Protein AF-A0A925VE27-F1 (afdb_monomer_lite)

Secondary structure (DSSP, 8-state):
--EEPPPHHHHHHHHHHHHTS--TT----SEEEEE---SS-EEEETTEEEEEHHHHTSTTHHHHHHHHHHHHHTTHHHHHHHHHHTSPTTHHHHHHHHHHHHHHHHHHHHHHHHHHHHHTT-TTHHHHHHHHHIIIIIIHHHHHHHHHTT-HHHHHTHHHHHHHHHHHHHHHHHHHHHTT-HHHHHHHHHH-SS-------TT--S--SPPHHHHHHHHHS-HHHHHHHHHHHHHTTGGG--GGGS-TTTS-------------THHHHHHHHHHHHHHHHHHHHHHH-----PPPPP------PPP-------

Foldseek 3Di:
DPKDADDPVLVVLLVVLVVLFDCVPVQAQPEEIEDADLDLAWAAAQSYIYGYPNVSPDPLVSLRVLLRSLCSVVRVNVVLVVLVVLADPCLVVVLVVVLVVLVVVLVVVLVVVCVVCVVVVNNVCSVVVNVVSCVPSHVVVSVVSCVVRSNVVCVVCLVVQLVVLQVSSLSSQVSSLVRVSLVSNLLVLLPDPDPRDYPDSVNHPDDSHDRSLVSSCSSVVDPVVSVVSNVVSQVVCPPPRPLVSDDPVPNDPDPDPDDPPPPPCVVVVVVVVVVVVVVVVVVVCVVPPPPPPDPPDPDDDDDPDDDDDDDDDD

Sequence (314 aa):
LAARPPDANEERRIRASLDVLPDDDGTRPRHIFVVDERDLNACVSGTALYVNTGLLRSKYLSAVLAHELGHLRGGDGQLGLALRALVVPGAFWLSGALHGLVVLVRNALVWLIARLVRLLGLYGLVGMIRLLISVFLVYLPHYGIIFAMGGVGPRLLDFAWERYFIGREFQADAYAAQRGQRLELAELFGKIQVALVDITIPWSSRRTHPPLRQRIERLLGDVRQSERYIDNWLSGFGEDTPARFRRPEERAPAAAPRSPAQRPHWALALGACVLLALLAYGAFVAFNARPRLLPRPPIATPTVGPTPTLGFEA

pLDDT: mean 77.44, std 16.77, range [26.09, 98.31]

Radius of gyration: 26.93 Å; chains: 1; bounding box: 62×67×67 Å

Structure (mmCIF, N/CA/C/O backbone):
data_AF-A0A925VE27-F1
#
_entry.id   AF-A0A925VE27-F1
#
loop_
_atom_site.group_PDB
_atom_site.id
_atom_site.type_symbol
_atom_site.label_atom_id
_atom_site.label_alt_id
_atom_site.label_comp_id
_atom_site.label_asym_id
_atom_site.label_entity_id
_atom_site.label_seq_id
_atom_site.pdbx_PDB_ins_code
_atom_site.Cartn_x
_atom_site.Cartn_y
_atom_site.Cartn_z
_atom_site.occupancy
_atom_site.B_iso_or_equiv
_atom_site.auth_seq_id
_atom_site.auth_comp_id
_atom_site.auth_asym_id
_atom_site.auth_atom_id
_atom_site.pdbx_PDB_model_num
ATOM 1 N N . LEU A 1 1 ? 8.760 -12.430 5.264 1.00 60.56 1 LEU A N 1
ATOM 2 C CA . LEU A 1 1 ? 8.384 -11.956 6.612 1.00 60.56 1 LEU A CA 1
ATOM 3 C C . LEU A 1 1 ? 8.375 -13.165 7.527 1.00 60.56 1 LEU A C 1
ATOM 5 O O . LEU A 1 1 ? 7.777 -14.166 7.148 1.00 60.56 1 LEU A O 1
ATOM 9 N N . ALA A 1 2 ? 9.075 -13.108 8.659 1.00 84.19 2 ALA A N 1
ATOM 10 C CA . ALA A 1 2 ? 9.020 -14.157 9.677 1.00 84.19 2 ALA A CA 1
ATOM 11 C C . ALA A 1 2 ? 7.711 -14.009 10.473 1.00 84.19 2 ALA A C 1
ATOM 13 O O . ALA A 1 2 ? 7.703 -13.505 11.589 1.00 84.19 2 ALA A O 1
ATOM 14 N N . ALA A 1 3 ? 6.589 -14.338 9.832 1.00 94.19 3 ALA A N 1
ATOM 15 C CA . ALA A 1 3 ? 5.266 -14.267 10.438 1.00 94.19 3 ALA A CA 1
ATOM 16 C C . ALA A 1 3 ? 4.956 -15.573 11.181 1.00 94.19 3 ALA A C 1
ATOM 18 O O . ALA A 1 3 ? 5.274 -16.656 10.687 1.00 94.19 3 ALA A O 1
ATOM 19 N N . ARG A 1 4 ? 4.309 -15.473 12.342 1.00 97.00 4 ARG A N 1
ATOM 20 C CA . ARG A 1 4 ? 3.900 -16.611 13.180 1.00 97.00 4 ARG A CA 1
ATOM 21 C C . ARG A 1 4 ? 2.444 -16.462 13.629 1.00 97.00 4 ARG A C 1
ATOM 23 O O . ARG A 1 4 ? 1.918 -15.350 13.583 1.00 97.00 4 ARG A O 1
ATOM 30 N N . PRO A 1 5 ? 1.768 -17.535 14.065 1.00 98.12 5 PRO A N 1
ATOM 31 C CA . PRO A 1 5 ? 0.496 -17.395 14.766 1.00 98.12 5 PRO A CA 1
ATOM 32 C C . PRO A 1 5 ? 0.649 -16.505 16.019 1.00 98.12 5 PRO A C 1
ATOM 34 O O . PRO A 1 5 ? 1.725 -16.511 16.635 1.00 98.12 5 PRO A O 1
ATOM 37 N N . PRO A 1 6 ? -0.387 -15.735 16.399 1.00 98.06 6 PRO A N 1
ATOM 38 C CA . PRO A 1 6 ? -0.392 -15.014 17.667 1.00 98.06 6 PRO A CA 1
ATOM 39 C C . PRO A 1 6 ? -0.331 -15.993 18.844 1.00 98.06 6 PRO A C 1
ATOM 41 O O . PRO A 1 6 ? -0.910 -17.078 18.786 1.00 98.06 6 PRO A O 1
ATOM 44 N N . ASP A 1 7 ? 0.329 -15.600 19.932 1.00 98.19 7 ASP A N 1
ATOM 45 C CA . ASP A 1 7 ? 0.161 -16.294 21.208 1.00 98.19 7 ASP A CA 1
ATOM 46 C C . ASP A 1 7 ? -1.219 -15.997 21.832 1.00 98.19 7 ASP A C 1
ATOM 48 O O . ASP A 1 7 ? -1.964 -15.123 21.380 1.00 98.19 7 ASP A O 1
ATOM 52 N N . ALA A 1 8 ? -1.576 -16.706 22.907 1.00 98.12 8 ALA A N 1
ATOM 53 C CA . ALA A 1 8 ? -2.885 -16.555 23.546 1.00 98.12 8 ALA A CA 1
ATOM 54 C C . ALA A 1 8 ? -3.162 -15.130 24.067 1.00 98.12 8 ALA A C 1
ATOM 56 O O . ALA A 1 8 ? -4.317 -14.719 24.175 1.00 98.12 8 ALA A O 1
ATOM 57 N N . ASN A 1 9 ? -2.133 -14.368 24.438 1.00 98.00 9 ASN A N 1
ATOM 58 C CA . ASN A 1 9 ? -2.292 -12.993 24.897 1.00 98.00 9 ASN A CA 1
ATOM 59 C C . ASN A 1 9 ? -2.443 -12.021 23.725 1.00 98.00 9 ASN A C 1
ATOM 61 O O . ASN A 1 9 ? -3.315 -11.153 23.755 1.00 98.00 9 ASN A O 1
ATOM 65 N N . GLU A 1 10 ? -1.623 -12.174 22.691 1.00 98.31 10 GLU A N 1
ATOM 66 C CA . GLU A 1 10 ? -1.715 -11.415 21.446 1.00 98.31 10 GLU A CA 1
ATOM 67 C C . GLU A 1 10 ? -3.086 -11.619 20.795 1.00 98.31 10 GLU A C 1
ATOM 69 O O . GLU A 1 10 ? -3.762 -10.642 20.476 1.00 98.31 10 GLU A O 1
ATOM 74 N N . GLU A 1 11 ? -3.552 -12.866 20.701 1.00 98.06 11 GLU A N 1
ATOM 75 C CA . GLU A 1 11 ? -4.861 -13.201 20.148 1.00 98.06 11 GLU A CA 1
ATOM 76 C C . GLU A 1 11 ? -5.997 -12.548 20.938 1.00 98.06 11 GLU A C 1
ATOM 78 O O . GLU A 1 11 ? -6.864 -11.909 20.339 1.00 98.06 11 GLU A O 1
ATOM 83 N N . ARG A 1 12 ? -5.982 -12.630 22.277 1.00 97.94 12 ARG A N 1
ATOM 84 C CA . ARG A 1 12 ? -6.985 -11.950 23.115 1.00 97.94 12 ARG A CA 1
ATOM 85 C C . ARG A 1 12 ? -7.020 -10.448 22.864 1.00 97.94 12 ARG A C 1
ATOM 87 O O . ARG A 1 12 ? -8.102 -9.875 22.815 1.00 97.94 12 ARG A O 1
ATOM 94 N N . ARG A 1 13 ? -5.861 -9.800 22.713 1.00 97.88 13 ARG A N 1
ATOM 95 C CA . ARG A 1 13 ? -5.783 -8.348 22.486 1.00 97.88 13 ARG A CA 1
ATOM 96 C C . ARG A 1 13 ? -6.293 -7.971 21.101 1.00 97.88 13 ARG A C 1
ATOM 98 O O . ARG A 1 13 ? -7.043 -7.008 20.988 1.00 97.88 13 ARG A O 1
ATOM 105 N N . ILE A 1 14 ? -5.946 -8.750 20.076 1.00 97.62 14 ILE A N 1
ATOM 106 C CA . ILE A 1 14 ? -6.464 -8.551 18.718 1.00 97.62 14 ILE A CA 1
ATOM 107 C C . ILE A 1 14 ? -7.982 -8.731 18.707 1.00 97.62 14 ILE A C 1
ATOM 109 O O . ILE A 1 14 ? -8.680 -7.849 18.219 1.00 97.62 14 ILE A O 1
ATOM 113 N N . ARG A 1 15 ? -8.502 -9.820 19.291 1.00 96.38 15 ARG A N 1
ATOM 114 C CA . ARG A 1 15 ? -9.947 -10.076 19.380 1.00 96.38 15 ARG A CA 1
ATOM 115 C C . ARG A 1 15 ? -10.671 -8.973 20.147 1.00 96.38 15 ARG A C 1
ATOM 117 O O . ARG A 1 15 ? -11.596 -8.398 19.603 1.00 96.38 15 ARG A O 1
ATOM 124 N N . ALA A 1 16 ? -10.181 -8.573 21.320 1.00 96.69 16 ALA A N 1
ATOM 125 C CA . ALA A 1 16 ? -10.778 -7.474 22.081 1.00 96.69 16 ALA A CA 1
ATOM 126 C C . ALA A 1 16 ? -10.816 -6.156 21.284 1.00 96.69 16 ALA A C 1
ATOM 128 O O . ALA A 1 16 ? -11.821 -5.450 21.306 1.00 96.69 16 ALA A O 1
ATOM 129 N N . SER A 1 17 ? -9.752 -5.829 20.540 1.00 96.56 17 SER A N 1
ATOM 130 C CA . SER A 1 17 ? -9.736 -4.662 19.647 1.00 96.56 17 SER A CA 1
ATOM 131 C C . SER A 1 17 ? -10.656 -4.809 18.434 1.00 96.56 17 SER A C 1
ATOM 133 O O . SER A 1 17 ? -11.157 -3.809 17.934 1.00 96.56 17 SER A O 1
ATOM 135 N N . LEU A 1 18 ? -10.876 -6.027 17.949 1.00 95.50 18 LEU A N 1
ATOM 136 C CA . LEU A 1 18 ? -11.802 -6.330 16.863 1.00 95.50 18 LEU A CA 1
ATOM 137 C C . LEU A 1 18 ? -13.266 -6.308 17.335 1.00 95.50 18 LEU A C 1
ATOM 139 O O . LEU A 1 18 ? -14.131 -5.886 16.570 1.00 95.50 18 LEU A O 1
ATOM 143 N N . ASP A 1 19 ? -13.547 -6.717 18.567 1.00 94.00 19 ASP A N 1
ATOM 144 C CA . ASP A 1 19 ? -14.897 -6.802 19.138 1.00 94.00 19 ASP A CA 1
ATOM 145 C C . ASP A 1 19 ? -15.489 -5.420 19.447 1.00 94.00 19 ASP A C 1
ATOM 147 O O . ASP A 1 19 ? -16.703 -5.242 19.395 1.00 94.00 19 ASP A O 1
ATOM 151 N N . VAL A 1 20 ? -14.646 -4.414 19.716 1.00 93.31 20 VAL A N 1
ATOM 152 C CA . VAL A 1 20 ? -15.101 -3.020 19.891 1.00 93.31 20 VAL A CA 1
ATOM 153 C C . VAL A 1 20 ? -15.443 -2.324 18.572 1.00 93.31 20 VAL A C 1
ATOM 155 O O . VAL A 1 20 ? -16.020 -1.237 18.587 1.00 93.31 20 VAL A O 1
ATOM 158 N N . LEU A 1 21 ? -15.070 -2.910 17.431 1.00 92.50 21 LEU A N 1
ATOM 159 C CA . LEU A 1 21 ? -15.393 -2.369 16.116 1.00 92.50 21 LEU A CA 1
ATOM 160 C C . LEU A 1 21 ? -16.744 -2.939 15.655 1.00 92.50 21 LEU A C 1
ATOM 162 O O . LEU A 1 21 ? -16.881 -4.163 15.613 1.00 92.50 21 LEU A O 1
ATOM 166 N N . PRO A 1 22 ? -17.715 -2.091 15.261 1.00 86.06 22 PRO A N 1
ATOM 167 C CA . PRO A 1 22 ? -18.988 -2.549 14.712 1.00 86.06 22 PRO A CA 1
ATOM 168 C C . PRO A 1 22 ? -18.773 -3.507 13.533 1.00 86.06 22 PRO A C 1
ATOM 170 O O . PRO A 1 22 ? -18.089 -3.166 12.556 1.00 86.06 22 PRO A O 1
ATOM 173 N N . ASP A 1 23 ? -19.343 -4.707 13.639 1.00 79.56 23 ASP A N 1
ATOM 174 C CA . ASP A 1 23 ? -19.248 -5.783 12.644 1.00 79.56 23 ASP A CA 1
ATOM 175 C C . ASP A 1 23 ? -20.514 -5.847 11.782 1.00 79.56 23 ASP A C 1
ATOM 177 O O . ASP A 1 23 ? -21.155 -6.884 11.631 1.00 79.56 23 ASP A O 1
ATOM 181 N N . ASP A 1 24 ? -20.906 -4.696 11.241 1.00 76.44 24 ASP A N 1
ATOM 182 C CA . ASP A 1 24 ? -22.180 -4.542 10.530 1.00 76.44 24 ASP A CA 1
ATOM 183 C C . ASP A 1 24 ? -22.201 -5.262 9.167 1.00 76.44 24 ASP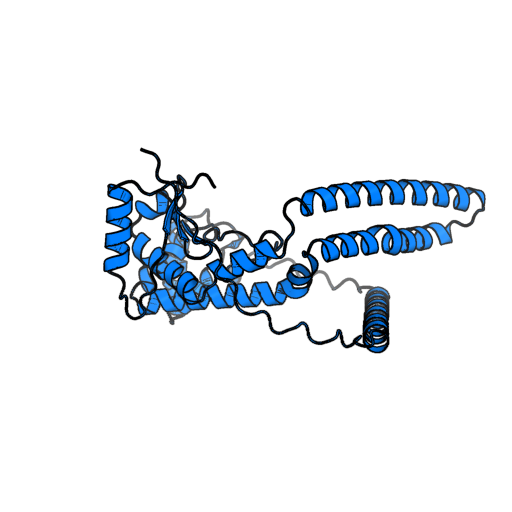 A C 1
ATOM 185 O O . ASP A 1 24 ? -23.242 -5.367 8.522 1.00 76.44 24 ASP A O 1
ATOM 189 N N . ASP A 1 25 ? -21.044 -5.733 8.696 1.00 83.94 25 ASP A N 1
ATOM 190 C CA . ASP A 1 25 ? -20.850 -6.307 7.363 1.00 83.94 25 ASP A CA 1
ATOM 191 C C . ASP A 1 25 ? -20.159 -7.683 7.362 1.00 83.94 25 ASP A C 1
ATOM 193 O O . ASP A 1 25 ? -19.925 -8.240 6.287 1.00 83.94 25 ASP A O 1
ATOM 197 N N . GLY A 1 26 ? -19.849 -8.248 8.536 1.00 85.19 26 GLY A N 1
ATOM 198 C CA . GLY A 1 26 ? -19.170 -9.540 8.667 1.00 85.19 26 GLY A CA 1
ATOM 199 C C . GLY A 1 26 ? -17.717 -9.532 8.181 1.00 85.19 26 GLY A C 1
ATOM 200 O O . GLY A 1 26 ? -17.142 -10.599 7.930 1.00 85.19 26 GLY A O 1
ATOM 201 N N . THR A 1 27 ? -17.109 -8.356 7.990 1.00 88.81 27 THR A N 1
ATOM 202 C CA . THR A 1 27 ? -15.730 -8.254 7.508 1.00 88.81 27 THR A CA 1
ATOM 203 C C . THR A 1 27 ? -14.765 -8.627 8.627 1.00 88.81 27 THR A C 1
ATOM 205 O O . THR A 1 27 ? -14.375 -7.798 9.449 1.00 88.81 27 THR A O 1
ATOM 208 N N . ARG A 1 28 ? -14.310 -9.883 8.623 1.00 93.56 28 ARG A N 1
ATOM 209 C CA . ARG A 1 28 ? -13.288 -10.392 9.545 1.00 93.56 28 ARG A CA 1
ATOM 210 C C . ARG A 1 28 ? -12.137 -11.066 8.794 1.00 93.56 28 ARG A C 1
ATOM 212 O O . ARG A 1 28 ? -12.369 -11.726 7.776 1.00 93.56 28 ARG A O 1
ATOM 219 N N . PRO A 1 29 ? -10.888 -10.939 9.279 1.00 95.00 29 PRO A N 1
ATOM 220 C CA . PRO A 1 29 ? -9.777 -11.705 8.730 1.00 95.00 29 PRO A CA 1
ATOM 221 C C . PRO A 1 29 ? -9.997 -13.200 8.981 1.00 95.00 29 PRO A C 1
ATOM 223 O O . PRO A 1 29 ? -10.392 -13.605 10.071 1.00 95.00 29 PRO A O 1
ATOM 226 N N . ARG A 1 30 ? -9.705 -14.036 7.979 1.00 95.44 30 ARG A N 1
ATOM 227 C CA . ARG A 1 30 ? -9.789 -15.504 8.120 1.00 95.44 30 ARG A CA 1
ATOM 228 C C . ARG A 1 30 ? -8.592 -16.084 8.860 1.00 95.44 30 ARG A C 1
ATOM 230 O O . ARG A 1 30 ? -8.703 -17.113 9.515 1.00 95.44 30 ARG A O 1
ATOM 237 N N . HIS A 1 31 ? -7.448 -15.425 8.719 1.00 96.38 31 HIS A N 1
ATOM 238 C CA . HIS A 1 31 ? -6.198 -15.805 9.358 1.00 96.38 31 HIS A CA 1
ATOM 239 C C . HIS A 1 31 ? -5.549 -14.558 9.943 1.00 96.38 31 HIS A C 1
ATOM 241 O O . HIS A 1 31 ? -5.614 -13.485 9.343 1.00 96.38 31 HIS A O 1
ATOM 247 N N . ILE A 1 32 ? -4.925 -14.704 11.104 1.00 97.69 32 ILE A N 1
ATOM 248 C CA . ILE A 1 32 ? -4.216 -13.626 11.785 1.00 97.69 32 ILE A CA 1
ATOM 249 C C . ILE A 1 32 ? -2.808 -14.128 12.072 1.00 97.69 32 ILE A C 1
ATOM 251 O O . ILE A 1 32 ? -2.631 -15.225 12.600 1.00 97.69 32 ILE A O 1
ATOM 255 N N . PHE A 1 33 ? -1.820 -13.317 11.723 1.00 97.69 33 PHE A N 1
ATOM 256 C CA . PHE A 1 33 ? -0.416 -13.576 11.984 1.00 97.69 33 PHE A CA 1
ATOM 257 C C . PHE A 1 33 ? 0.214 -12.378 12.682 1.00 97.69 33 PHE A C 1
ATOM 259 O O . PHE A 1 33 ? -0.174 -11.229 12.469 1.00 97.69 33 PHE A O 1
ATOM 266 N N . VAL A 1 34 ? 1.222 -12.659 13.493 1.00 97.56 34 VAL A N 1
ATOM 267 C CA . VAL A 1 34 ? 2.045 -11.663 14.164 1.00 97.56 34 VAL A CA 1
ATOM 268 C C . VAL A 1 34 ? 3.417 -11.639 13.513 1.00 97.56 34 VAL A C 1
ATOM 270 O O . VAL A 1 34 ? 3.985 -12.682 13.180 1.00 97.56 34 VAL A O 1
ATOM 273 N N . VAL A 1 35 ? 3.934 -10.432 13.313 1.00 95.31 35 VAL A N 1
ATOM 274 C CA . VAL A 1 35 ? 5.289 -10.184 12.827 1.00 95.31 35 VAL A CA 1
ATOM 275 C C . VAL A 1 35 ? 6.076 -9.530 13.960 1.00 95.31 35 VAL A C 1
ATOM 277 O O . VAL A 1 35 ? 5.646 -8.525 14.533 1.00 95.31 35 VAL A O 1
ATOM 280 N N . ASP A 1 36 ? 7.232 -10.100 14.300 1.00 95.19 36 ASP A N 1
ATOM 281 C CA . ASP A 1 36 ? 8.076 -9.660 15.421 1.00 95.19 36 ASP A CA 1
ATOM 282 C C . ASP A 1 36 ? 8.883 -8.387 15.090 1.00 95.19 36 ASP A C 1
ATOM 284 O O . ASP A 1 36 ? 10.106 -8.327 15.198 1.00 95.19 36 ASP A O 1
ATOM 288 N N . GLU A 1 37 ? 8.169 -7.338 14.687 1.00 90.25 37 GLU A N 1
ATOM 289 C CA . GLU A 1 37 ? 8.684 -6.007 14.375 1.00 90.25 37 GLU A CA 1
ATOM 290 C C . GLU A 1 37 ? 8.165 -4.973 15.383 1.00 90.25 37 GLU A C 1
ATOM 292 O O . GLU A 1 37 ? 7.045 -5.071 15.896 1.00 90.25 37 GLU A O 1
ATOM 297 N N . ARG A 1 38 ? 8.991 -3.960 15.675 1.00 90.25 38 ARG A N 1
ATOM 298 C CA . ARG A 1 38 ? 8.676 -2.898 16.649 1.00 90.25 38 ARG A CA 1
ATOM 299 C C . ARG A 1 38 ? 7.813 -1.775 16.073 1.00 90.25 38 ARG A C 1
ATOM 301 O O . ARG A 1 38 ? 7.356 -0.924 16.833 1.00 90.25 38 ARG A O 1
ATOM 308 N N . ASP A 1 39 ? 7.595 -1.778 14.765 1.00 88.81 39 ASP A N 1
ATOM 309 C CA . ASP A 1 39 ? 6.843 -0.733 14.084 1.00 88.81 39 ASP A CA 1
ATOM 310 C C . ASP A 1 39 ? 5.348 -0.805 14.415 1.00 88.81 39 ASP A C 1
ATOM 312 O O . ASP A 1 39 ? 4.792 -1.866 14.715 1.00 88.81 39 ASP A O 1
ATOM 316 N N . LEU A 1 40 ? 4.683 0.348 14.353 1.00 91.38 40 LEU A N 1
ATOM 317 C CA . LEU A 1 40 ? 3.248 0.486 14.597 1.00 91.38 40 LEU A CA 1
ATOM 318 C C . LEU A 1 40 ? 2.446 0.144 13.336 1.00 91.38 40 LEU A C 1
ATOM 320 O O . LEU A 1 40 ? 1.688 0.979 12.860 1.00 91.38 40 LEU A O 1
ATOM 324 N N . ASN A 1 41 ? 2.653 -1.052 12.782 1.00 91.19 41 ASN A N 1
ATOM 325 C CA . ASN A 1 41 ? 2.115 -1.444 11.482 1.00 91.19 41 ASN A CA 1
ATOM 326 C C . ASN A 1 41 ? 1.214 -2.686 11.538 1.00 91.19 41 ASN A C 1
ATOM 328 O O . ASN A 1 41 ? 1.375 -3.562 12.392 1.00 91.19 41 ASN A O 1
ATOM 332 N N . ALA A 1 42 ? 0.290 -2.759 10.589 1.00 93.75 42 ALA A N 1
ATOM 333 C CA . ALA A 1 42 ? -0.413 -3.967 10.195 1.00 93.75 42 ALA A CA 1
ATOM 334 C C . ALA A 1 42 ? -0.620 -3.927 8.679 1.00 93.75 42 ALA A C 1
ATOM 336 O O . ALA A 1 42 ? -0.497 -2.873 8.065 1.00 93.75 42 ALA A O 1
ATOM 337 N N . CYS A 1 43 ? -0.888 -5.073 8.071 1.00 93.25 43 CYS A N 1
ATOM 338 C CA . CYS A 1 43 ? -1.261 -5.131 6.665 1.00 93.25 43 CYS A CA 1
ATOM 339 C C . CYS A 1 43 ? -2.142 -6.345 6.378 1.00 93.25 43 CYS A C 1
ATOM 341 O O . CYS A 1 43 ? -2.185 -7.317 7.143 1.00 93.25 43 CYS A O 1
ATOM 343 N N . VAL A 1 44 ? -2.813 -6.313 5.232 1.00 92.81 44 VAL A N 1
ATOM 344 C CA . VAL A 1 44 ? -3.664 -7.400 4.749 1.00 92.81 44 VAL A CA 1
ATOM 345 C C . VAL A 1 44 ? -3.067 -8.029 3.493 1.00 92.81 44 VAL A C 1
ATOM 347 O O . VAL A 1 44 ? -2.691 -7.347 2.545 1.00 92.81 44 VAL A O 1
ATOM 350 N N . SER A 1 45 ? -3.043 -9.361 3.441 1.00 92.44 45 SER A N 1
ATOM 351 C CA . SER A 1 45 ? -2.686 -10.124 2.238 1.00 92.44 45 SER A CA 1
ATOM 352 C C . SER A 1 45 ? -3.709 -11.228 2.005 1.00 92.44 45 SER A C 1
ATOM 354 O O . SER A 1 45 ? -3.921 -12.089 2.860 1.00 92.44 45 SER A O 1
ATOM 356 N N . GLY A 1 46 ? -4.376 -11.214 0.852 1.00 92.94 46 GLY A N 1
ATOM 357 C CA . GLY A 1 46 ? -5.543 -12.062 0.613 1.00 92.94 46 GLY A CA 1
ATOM 358 C C . GLY A 1 46 ? -6.647 -11.788 1.633 1.00 92.94 46 GLY A C 1
ATOM 359 O O . GLY A 1 46 ? -7.250 -10.721 1.629 1.00 92.94 46 GLY A O 1
ATOM 360 N N . THR A 1 47 ? -6.895 -12.767 2.502 1.00 94.69 47 THR A N 1
ATOM 361 C CA . THR A 1 47 ? -7.837 -12.680 3.631 1.00 94.69 47 THR A CA 1
ATOM 362 C C . THR A 1 47 ? -7.137 -12.779 4.989 1.00 94.69 47 THR A C 1
ATOM 364 O O . THR A 1 47 ? -7.795 -13.017 6.005 1.00 94.69 47 THR A O 1
ATOM 367 N N . ALA A 1 48 ? -5.806 -12.701 4.999 1.00 95.56 48 ALA A N 1
ATOM 368 C CA . ALA A 1 48 ? -4.986 -12.778 6.195 1.00 95.56 48 ALA A CA 1
ATOM 369 C C . ALA A 1 48 ? -4.588 -11.375 6.659 1.00 95.56 48 ALA A C 1
ATOM 371 O O . ALA A 1 48 ? -4.233 -10.527 5.841 1.00 95.56 48 ALA A O 1
ATOM 372 N N . LEU A 1 49 ? -4.629 -11.163 7.970 1.00 95.44 49 LEU A N 1
ATOM 373 C CA . LEU A 1 49 ? -4.162 -9.959 8.646 1.00 95.44 49 LEU A CA 1
ATOM 374 C C . LEU A 1 49 ? -2.801 -10.241 9.289 1.00 95.44 49 LEU A C 1
ATOM 376 O O . LEU A 1 49 ? -2.644 -11.235 9.997 1.00 95.44 49 LEU A O 1
ATOM 380 N N . TYR A 1 50 ? -1.841 -9.351 9.074 1.00 95.56 50 TYR A N 1
ATOM 381 C CA . TYR A 1 50 ? -0.522 -9.378 9.695 1.00 95.56 50 TYR A CA 1
ATOM 382 C C . TYR A 1 50 ? -0.407 -8.179 10.624 1.00 95.56 50 TYR A C 1
ATOM 384 O O . TYR A 1 50 ? -0.693 -7.059 10.212 1.00 95.56 50 TYR A O 1
ATOM 392 N N . VAL A 1 51 ? -0.002 -8.403 11.871 1.00 95.56 51 VAL A N 1
ATOM 393 C CA . VAL A 1 51 ? 0.080 -7.350 12.890 1.00 95.56 51 VAL A CA 1
ATOM 394 C C . VAL A 1 51 ? 1.473 -7.339 13.500 1.00 95.56 51 VAL A C 1
ATOM 396 O O . VAL A 1 51 ? 1.952 -8.366 13.982 1.00 95.56 51 VAL A O 1
ATOM 399 N N . ASN A 1 52 ? 2.126 -6.180 13.521 1.00 94.50 52 ASN A N 1
ATOM 400 C CA . ASN A 1 52 ? 3.433 -6.057 14.154 1.00 94.50 52 ASN A CA 1
ATOM 401 C C . ASN A 1 52 ? 3.296 -6.047 15.685 1.00 94.50 52 ASN A C 1
ATOM 403 O O . ASN A 1 52 ? 2.379 -5.437 16.246 1.00 94.50 52 ASN A O 1
ATOM 407 N N . THR A 1 53 ? 4.241 -6.672 16.393 1.00 95.56 53 THR A N 1
ATOM 408 C CA . THR A 1 53 ? 4.241 -6.683 17.871 1.00 95.56 53 THR A CA 1
ATOM 409 C C . THR A 1 53 ? 4.277 -5.280 18.490 1.00 95.56 53 THR A C 1
ATOM 411 O O . THR A 1 53 ? 3.691 -5.059 19.555 1.00 95.56 53 THR A O 1
ATOM 414 N N . GLY A 1 54 ? 4.911 -4.312 17.818 1.00 93.44 54 GLY A N 1
ATOM 415 C CA . GLY A 1 54 ? 4.886 -2.899 18.199 1.00 93.44 54 GLY A CA 1
ATOM 416 C C . GLY A 1 54 ? 3.471 -2.324 18.233 1.00 93.44 54 GLY A C 1
ATOM 417 O O . GLY A 1 54 ? 3.065 -1.732 19.237 1.00 93.44 54 GLY A O 1
ATOM 418 N N . LEU A 1 55 ? 2.688 -2.566 17.178 1.00 94.94 55 LEU A N 1
ATOM 419 C CA . LEU A 1 55 ? 1.300 -2.117 17.092 1.00 94.94 55 LEU A CA 1
ATOM 420 C C . LEU A 1 55 ? 0.425 -2.752 18.172 1.00 94.94 55 LEU A C 1
ATOM 422 O O . LEU A 1 55 ? -0.357 -2.035 18.800 1.00 94.94 55 LEU A O 1
ATOM 426 N N . LEU A 1 56 ? 0.601 -4.053 18.442 1.00 96.81 56 LEU A N 1
ATOM 427 C CA . LEU A 1 56 ? -0.155 -4.751 19.485 1.00 96.81 56 LEU A CA 1
ATOM 428 C C . LEU A 1 56 ? -0.042 -4.028 20.824 1.00 96.81 56 LEU A C 1
ATOM 430 O O . LEU A 1 56 ? -1.023 -3.900 21.546 1.00 96.81 56 LEU A O 1
ATOM 434 N N . ARG A 1 57 ? 1.145 -3.552 21.202 1.00 95.12 57 ARG A N 1
ATOM 435 C CA . ARG A 1 57 ? 1.393 -2.874 22.490 1.00 95.12 57 ARG A CA 1
ATOM 436 C C . ARG A 1 57 ? 0.906 -1.425 22.527 1.00 95.12 57 ARG A C 1
ATOM 438 O O . ARG A 1 57 ? 0.914 -0.818 23.593 1.00 95.12 57 ARG A O 1
ATOM 445 N N . SER A 1 58 ? 0.482 -0.875 21.396 1.00 95.06 58 SER A N 1
ATOM 446 C CA . SER A 1 58 ? 0.066 0.519 21.292 1.00 95.06 58 SER A CA 1
ATOM 447 C C . SER A 1 58 ? -1.422 0.717 21.593 1.00 95.06 58 SER A C 1
ATOM 449 O O . SER A 1 58 ? -2.234 -0.195 21.444 1.00 95.06 58 SER A O 1
ATOM 451 N N . LYS A 1 59 ? -1.796 1.955 21.937 1.00 95.69 59 LYS A N 1
ATOM 452 C CA . LYS A 1 59 ? -3.206 2.372 22.032 1.00 95.69 59 LYS A CA 1
ATOM 453 C C . LYS A 1 59 ? -3.906 2.491 20.669 1.00 95.69 59 LYS A C 1
ATOM 455 O O . LYS A 1 59 ? -5.116 2.656 20.625 1.00 95.69 59 LYS A O 1
ATOM 460 N N . TYR A 1 60 ? -3.152 2.424 19.570 1.00 95.81 60 TYR A N 1
ATOM 461 C CA . TYR A 1 60 ? -3.655 2.622 18.208 1.00 95.81 60 TYR A CA 1
ATOM 462 C C . TYR A 1 60 ? -4.100 1.326 17.532 1.00 95.81 60 TYR A C 1
ATOM 464 O O . TYR A 1 60 ? -4.508 1.366 16.374 1.00 95.81 60 TYR A O 1
ATOM 472 N N . LEU A 1 61 ? -4.028 0.188 18.236 1.00 96.69 61 LEU A N 1
ATOM 473 C CA . LEU A 1 61 ? -4.357 -1.121 17.679 1.00 96.69 61 LEU A CA 1
ATOM 474 C C . LEU A 1 61 ? -5.744 -1.118 17.024 1.00 96.69 61 LEU A C 1
ATOM 476 O O . LEU A 1 61 ? -5.842 -1.406 15.838 1.00 96.69 61 LEU A O 1
ATOM 480 N N . SER A 1 62 ? -6.796 -0.715 17.742 1.00 96.94 62 SER A N 1
ATOM 481 C CA . SER A 1 62 ? -8.163 -0.703 17.199 1.00 96.94 62 SER A CA 1
ATOM 482 C C . SER A 1 62 ? -8.314 0.205 15.973 1.00 96.94 62 SER A C 1
ATOM 484 O O . SER A 1 62 ? -9.013 -0.155 15.029 1.00 96.94 62 SER A O 1
ATOM 486 N N . ALA A 1 63 ? -7.615 1.342 15.946 1.00 96.06 63 ALA A N 1
ATOM 487 C CA . ALA A 1 63 ? -7.682 2.283 14.835 1.00 96.06 63 ALA A CA 1
ATOM 488 C C . ALA A 1 63 ? -7.026 1.740 13.563 1.00 96.06 63 ALA A C 1
ATOM 490 O O . ALA A 1 63 ? -7.611 1.824 12.482 1.00 96.06 63 ALA A O 1
ATOM 491 N N . VAL A 1 64 ? -5.846 1.128 13.696 1.00 95.88 64 VAL A N 1
ATOM 492 C CA . VAL A 1 64 ? -5.170 0.482 12.566 1.00 95.88 64 VAL A CA 1
ATOM 493 C C . VAL A 1 64 ? -5.937 -0.757 12.117 1.00 95.88 64 VAL A C 1
ATOM 495 O O . VAL A 1 64 ? -6.142 -0.936 10.925 1.00 95.88 64 VAL A O 1
ATOM 498 N N . LEU A 1 65 ? -6.448 -1.576 13.040 1.00 96.38 65 LEU A N 1
ATOM 499 C CA . LEU A 1 65 ? -7.270 -2.728 12.664 1.00 96.38 65 LEU A CA 1
ATOM 500 C C . LEU A 1 65 ? -8.527 -2.302 11.901 1.00 96.38 65 LEU A C 1
ATOM 502 O O . LEU A 1 65 ? -8.864 -2.932 10.905 1.00 96.38 65 LEU A O 1
ATOM 506 N N . ALA A 1 66 ? -9.190 -1.216 12.303 1.00 96.25 66 ALA A N 1
ATOM 507 C CA . ALA A 1 66 ? -10.327 -0.690 11.555 1.00 96.25 66 ALA A CA 1
ATOM 508 C C . ALA A 1 66 ? -9.933 -0.259 10.133 1.00 96.25 66 ALA A C 1
ATOM 510 O O . ALA A 1 66 ? -10.683 -0.521 9.196 1.00 96.25 66 ALA A O 1
ATOM 511 N N . HIS A 1 67 ? -8.757 0.348 9.958 1.00 96.12 67 HIS A N 1
ATOM 512 C CA . HIS A 1 67 ? -8.216 0.693 8.642 1.00 96.12 67 HIS A CA 1
ATOM 513 C C . HIS A 1 67 ? -7.962 -0.561 7.784 1.00 96.12 67 HIS A C 1
ATOM 515 O O . HIS A 1 67 ? -8.492 -0.670 6.678 1.00 96.12 67 HIS A O 1
ATOM 521 N N . GLU A 1 68 ? -7.269 -1.563 8.330 1.00 95.81 68 GLU A N 1
ATOM 522 C CA . GLU A 1 68 ? -6.998 -2.836 7.647 1.00 95.81 68 GLU A CA 1
ATOM 523 C C . GLU A 1 68 ? -8.277 -3.607 7.283 1.00 95.81 68 GLU A C 1
ATOM 525 O O . GLU A 1 68 ? -8.379 -4.205 6.210 1.00 95.81 68 GLU A O 1
ATOM 530 N N . LEU A 1 69 ? -9.309 -3.559 8.130 1.00 95.94 69 LEU A N 1
ATOM 531 C CA . LEU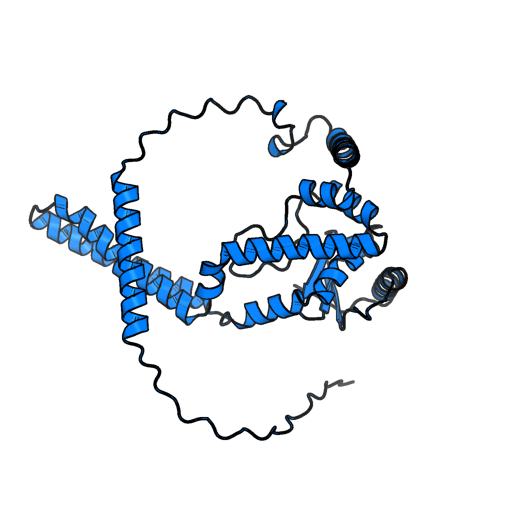 A 1 69 ? -10.621 -4.119 7.797 1.00 95.94 69 LEU A CA 1
ATOM 532 C C . LEU A 1 69 ? -11.245 -3.427 6.570 1.00 95.94 69 LEU A C 1
ATOM 534 O O . LEU A 1 69 ? -11.913 -4.085 5.775 1.00 95.94 69 LEU A O 1
ATOM 538 N N . GLY A 1 70 ? -10.989 -2.133 6.358 1.00 95.56 70 GLY A N 1
ATOM 539 C CA . GLY A 1 70 ? -11.399 -1.418 5.145 1.00 95.56 70 GLY A CA 1
ATOM 540 C C . GLY A 1 70 ? -10.723 -1.951 3.873 1.00 95.56 70 GLY A C 1
ATOM 541 O O . GLY A 1 70 ? -11.364 -2.046 2.816 1.00 95.56 70 GLY A O 1
ATOM 542 N N . HIS A 1 71 ? -9.457 -2.365 3.979 1.00 95.00 71 HIS A N 1
ATOM 543 C CA . HIS A 1 71 ? -8.730 -3.051 2.908 1.00 95.00 71 HIS A CA 1
ATOM 544 C C . HIS A 1 71 ? -9.260 -4.468 2.661 1.00 95.00 71 HIS A C 1
ATOM 546 O O . HIS A 1 71 ? -9.483 -4.846 1.506 1.00 95.00 71 HIS A O 1
ATOM 552 N N . LEU A 1 72 ? -9.543 -5.230 3.726 1.00 94.31 72 LEU A N 1
ATOM 553 C CA . LEU A 1 72 ? -10.187 -6.547 3.629 1.00 94.31 72 LEU A CA 1
ATOM 554 C C . LEU A 1 72 ? -11.544 -6.462 2.928 1.00 94.31 72 LEU A C 1
ATOM 556 O O . LEU A 1 72 ? -11.782 -7.207 1.978 1.00 94.31 72 LEU A O 1
ATOM 560 N N . ARG A 1 73 ? -12.407 -5.527 3.346 1.00 95.38 73 ARG A N 1
ATOM 561 C CA . ARG A 1 73 ? -13.747 -5.350 2.772 1.00 95.38 73 ARG A CA 1
ATOM 562 C C . ARG A 1 73 ? -13.701 -5.046 1.280 1.00 95.38 73 ARG A C 1
ATOM 564 O O . ARG A 1 73 ? -14.527 -5.553 0.527 1.00 95.38 73 ARG A O 1
ATOM 571 N N . GLY A 1 74 ? -12.774 -4.197 0.841 1.00 93.62 74 GLY A N 1
ATOM 572 C CA . GLY A 1 74 ? -12.664 -3.864 -0.581 1.00 93.62 74 GLY A CA 1
ATOM 573 C C . GLY A 1 74 ? -11.851 -4.855 -1.408 1.00 93.62 74 GLY A C 1
ATOM 574 O O . GLY A 1 74 ? -11.657 -4.609 -2.594 1.00 93.62 74 GLY A O 1
ATOM 575 N N . GLY A 1 75 ? -11.392 -5.962 -0.816 1.00 93.69 75 GLY A N 1
ATOM 576 C CA . GLY A 1 75 ? -10.670 -7.011 -1.532 1.00 93.69 75 GLY A CA 1
ATOM 577 C C . GLY A 1 75 ? -9.240 -6.633 -1.922 1.00 93.69 75 GLY A C 1
ATOM 578 O O . GLY A 1 75 ? -8.666 -7.273 -2.804 1.00 93.69 75 GLY A O 1
ATOM 579 N N . ASP A 1 76 ? -8.632 -5.636 -1.273 1.00 92.62 76 ASP A N 1
ATOM 580 C CA . ASP A 1 76 ? -7.295 -5.151 -1.648 1.00 92.62 76 ASP A CA 1
ATOM 581 C C . ASP A 1 76 ? -6.224 -6.223 -1.469 1.00 92.62 76 ASP A C 1
ATOM 583 O O . ASP A 1 76 ? -5.377 -6.406 -2.343 1.00 92.62 76 ASP A O 1
ATOM 587 N N . GLY A 1 77 ? -6.313 -7.008 -0.392 1.00 90.75 77 GLY A N 1
ATOM 588 C CA . GLY A 1 77 ? -5.414 -8.137 -0.172 1.00 90.75 77 GLY A CA 1
ATOM 589 C C . GLY A 1 77 ? -5.508 -9.190 -1.281 1.00 90.75 77 GLY A C 1
ATOM 590 O O . GLY A 1 77 ? -4.487 -9.738 -1.702 1.00 90.75 77 GLY A O 1
ATOM 591 N N . GLN A 1 78 ? -6.717 -9.481 -1.770 1.00 92.31 78 GLN A N 1
ATOM 592 C CA . GLN A 1 78 ? -6.945 -10.451 -2.849 1.00 92.31 78 GLN A CA 1
ATOM 593 C C . GLN A 1 78 ? -6.435 -9.918 -4.185 1.00 92.31 78 GLN A C 1
ATOM 595 O O . GLN A 1 78 ? -5.759 -10.644 -4.913 1.00 92.31 78 GLN A O 1
ATOM 600 N N . LEU A 1 79 ? -6.700 -8.644 -4.479 1.00 90.94 79 LEU A N 1
ATOM 601 C CA . LEU A 1 79 ? -6.160 -7.971 -5.653 1.00 90.94 79 LEU A CA 1
ATOM 602 C C . LEU A 1 79 ? -4.628 -7.966 -5.620 1.00 90.94 79 LEU A C 1
ATOM 604 O O . LEU A 1 79 ? -4.001 -8.311 -6.616 1.00 90.94 79 LEU A O 1
ATOM 608 N N . GLY A 1 80 ? -4.019 -7.650 -4.477 1.00 86.50 80 GLY A N 1
ATOM 609 C CA . GLY A 1 80 ? -2.570 -7.693 -4.296 1.00 86.50 80 GLY A CA 1
ATOM 610 C C . GLY A 1 80 ? -1.983 -9.075 -4.596 1.00 86.50 80 GLY A C 1
ATOM 611 O O . GLY A 1 80 ? -0.984 -9.178 -5.311 1.00 86.50 80 GLY A O 1
ATOM 612 N N . LEU A 1 81 ? -2.627 -10.150 -4.126 1.00 87.62 81 LEU A N 1
ATOM 613 C CA . LEU A 1 81 ? -2.228 -11.523 -4.457 1.00 87.62 81 LEU A CA 1
ATOM 614 C C . LEU A 1 81 ? -2.427 -11.855 -5.940 1.00 87.62 81 LEU A C 1
ATOM 616 O O . LEU A 1 81 ? -1.527 -12.432 -6.547 1.00 87.62 81 LEU A O 1
ATOM 620 N N . ALA A 1 82 ? -3.558 -11.474 -6.536 1.00 87.56 82 ALA A N 1
ATOM 621 C CA . ALA A 1 82 ? -3.832 -11.704 -7.953 1.00 87.56 82 ALA A CA 1
ATOM 622 C C . ALA A 1 82 ? -2.800 -10.995 -8.838 1.00 87.56 82 ALA A C 1
ATOM 624 O O . ALA A 1 82 ? -2.244 -11.593 -9.755 1.00 87.56 82 ALA A O 1
ATOM 625 N N . LEU A 1 83 ? -2.473 -9.744 -8.513 1.00 82.56 83 LEU A N 1
ATOM 626 C CA . LEU A 1 83 ? -1.434 -8.991 -9.198 1.00 82.56 83 LEU A CA 1
ATOM 627 C C . LEU A 1 83 ? -0.059 -9.654 -9.022 1.00 82.56 83 LEU A C 1
ATOM 629 O O . LEU A 1 83 ? 0.703 -9.724 -9.981 1.00 82.56 83 LEU A O 1
ATOM 633 N N . ARG A 1 84 ? 0.273 -10.172 -7.829 1.00 79.38 84 ARG A N 1
ATOM 634 C CA . ARG A 1 84 ? 1.518 -10.937 -7.624 1.00 79.38 84 ARG A CA 1
ATOM 635 C C . ARG A 1 84 ? 1.551 -12.219 -8.446 1.00 79.38 84 ARG A C 1
ATOM 637 O O . ARG A 1 84 ? 2.608 -12.552 -8.966 1.00 79.38 84 ARG A O 1
ATOM 644 N N . ALA A 1 85 ? 0.418 -12.899 -8.598 1.00 81.69 85 ALA A N 1
ATOM 645 C CA . ALA A 1 85 ? 0.304 -14.109 -9.408 1.00 81.69 85 ALA A CA 1
ATOM 646 C C . ALA A 1 85 ? 0.482 -13.844 -10.915 1.00 81.69 85 ALA A C 1
ATOM 648 O O . ALA A 1 85 ? 0.869 -14.753 -11.645 1.00 81.69 85 ALA A O 1
ATOM 649 N N . LEU A 1 86 ? 0.259 -12.608 -11.383 1.00 77.06 86 LEU A N 1
ATOM 650 C CA . LEU A 1 86 ? 0.582 -12.210 -12.760 1.00 77.06 86 LEU A CA 1
ATOM 651 C C . LEU A 1 86 ? 2.089 -12.134 -13.020 1.00 77.06 86 LEU A C 1
ATOM 653 O O . LEU A 1 86 ? 2.501 -12.068 -14.175 1.00 77.06 86 LEU A O 1
ATOM 657 N N . VAL A 1 87 ? 2.910 -12.136 -11.972 1.00 75.25 87 VAL A N 1
ATOM 658 C CA . VAL A 1 87 ? 4.359 -12.072 -12.098 1.00 75.25 87 VAL A CA 1
ATOM 659 C C . VAL A 1 87 ? 4.948 -13.449 -11.866 1.00 75.25 87 VAL A C 1
ATOM 661 O O . VAL A 1 87 ? 4.820 -14.029 -10.790 1.00 75.25 87 VAL A O 1
ATOM 664 N N . VAL A 1 88 ? 5.642 -13.964 -12.879 1.00 76.00 88 VAL A N 1
ATOM 665 C CA . VAL A 1 88 ? 6.310 -15.263 -12.784 1.00 76.00 88 VAL A CA 1
ATOM 666 C C . VAL A 1 88 ? 7.410 -15.185 -11.708 1.00 76.00 88 VAL A C 1
ATOM 668 O O . VAL A 1 88 ? 8.315 -14.348 -11.813 1.00 76.00 88 VAL A O 1
ATOM 671 N N . PRO A 1 89 ? 7.380 -16.025 -10.655 1.00 70.06 89 PRO A N 1
ATOM 672 C CA . PRO A 1 89 ? 8.435 -16.042 -9.646 1.00 70.06 89 PRO A CA 1
ATOM 673 C C . PRO A 1 89 ? 9.809 -16.287 -10.280 1.00 70.06 89 PRO A C 1
ATOM 675 O O . PRO A 1 89 ? 9.955 -17.100 -11.188 1.00 70.06 89 PRO A O 1
ATOM 678 N N . GLY A 1 90 ? 10.833 -15.557 -9.834 1.00 67.38 90 GLY A N 1
ATOM 679 C CA . GLY A 1 90 ? 12.191 -15.670 -10.386 1.00 67.38 90 GLY A CA 1
ATOM 680 C C . GLY A 1 90 ? 12.405 -14.963 -11.730 1.00 67.38 90 GLY A C 1
ATOM 681 O O . GLY A 1 90 ? 13.546 -14.767 -12.149 1.00 67.38 90 GLY A O 1
ATOM 682 N N . ALA A 1 91 ? 11.341 -14.484 -12.370 1.00 72.75 91 ALA A N 1
ATOM 683 C CA . ALA A 1 91 ? 11.433 -13.790 -13.642 1.00 72.75 91 ALA A CA 1
ATOM 684 C C . ALA A 1 91 ? 12.253 -12.496 -13.561 1.00 72.75 91 ALA A C 1
ATOM 686 O O . ALA A 1 91 ? 12.997 -12.183 -14.481 1.00 72.75 91 ALA A O 1
ATOM 687 N N . PHE A 1 92 ? 12.224 -11.785 -12.431 1.00 69.31 92 PHE A N 1
ATOM 688 C CA . PHE A 1 92 ? 13.091 -10.621 -12.223 1.00 69.31 92 PHE A CA 1
ATOM 689 C C . PHE A 1 92 ? 14.583 -10.968 -12.258 1.00 69.31 92 PHE A C 1
ATOM 691 O O . PHE A 1 92 ? 15.360 -10.217 -12.844 1.00 69.31 92 PHE A O 1
ATOM 698 N N . TRP A 1 93 ? 14.983 -12.111 -11.690 1.00 75.94 93 TRP A N 1
ATOM 699 C CA . TRP A 1 93 ? 16.374 -12.573 -11.733 1.00 75.94 93 TRP A CA 1
ATOM 700 C C . TRP A 1 93 ? 16.789 -12.923 -13.157 1.00 75.94 93 TRP A C 1
ATOM 702 O O . TRP A 1 93 ? 17.829 -12.464 -13.627 1.00 75.94 93 TRP A O 1
ATOM 712 N N . LEU A 1 94 ? 15.939 -13.667 -13.870 1.00 76.69 94 LEU A N 1
ATOM 713 C CA . LEU A 1 94 ? 16.177 -14.006 -15.270 1.00 76.69 94 LEU A CA 1
ATOM 714 C C . LEU A 1 94 ? 16.216 -12.748 -16.153 1.00 76.69 94 LEU A C 1
ATOM 716 O O . LEU A 1 94 ? 17.100 -12.616 -16.993 1.00 76.69 94 LEU A O 1
ATOM 720 N N . SER A 1 95 ? 15.320 -11.788 -15.921 1.00 74.44 95 SER A N 1
ATOM 721 C CA . SER A 1 95 ? 15.299 -10.494 -16.611 1.00 74.44 95 SER A CA 1
ATOM 722 C C . SER A 1 95 ? 16.564 -9.685 -16.346 1.00 74.44 95 SER A C 1
ATOM 724 O O . SER A 1 95 ? 17.161 -9.164 -17.285 1.00 74.44 95 SER A O 1
ATOM 726 N N . GLY A 1 96 ? 17.020 -9.625 -15.092 1.00 77.00 96 GLY A N 1
ATOM 727 C CA . GLY A 1 96 ? 18.267 -8.960 -14.720 1.00 77.00 96 GLY A CA 1
ATOM 728 C C . GLY A 1 96 ? 19.485 -9.594 -15.393 1.00 77.00 96 GLY A C 1
ATOM 729 O O . GLY A 1 96 ? 20.296 -8.882 -15.987 1.00 77.00 96 GLY A O 1
ATOM 730 N N . ALA A 1 97 ? 19.579 -10.926 -15.376 1.00 81.75 97 ALA A N 1
ATOM 731 C CA . ALA A 1 97 ? 20.657 -11.667 -16.027 1.00 81.75 97 ALA A CA 1
ATOM 732 C C . ALA A 1 97 ? 20.658 -11.462 -17.552 1.00 81.75 97 ALA A C 1
ATOM 734 O O . ALA A 1 97 ? 21.689 -11.117 -18.134 1.00 81.75 97 ALA A O 1
ATOM 735 N N . LEU A 1 98 ? 19.494 -11.598 -18.197 1.00 80.19 98 LEU A N 1
ATOM 736 C CA . LEU A 1 98 ? 19.335 -11.368 -19.635 1.00 80.19 98 LEU A CA 1
ATOM 737 C C . LEU A 1 98 ? 19.643 -9.917 -20.010 1.00 80.19 98 LEU A C 1
ATOM 739 O O . LEU A 1 98 ? 20.331 -9.678 -20.999 1.00 80.19 98 LEU A O 1
ATOM 743 N N . HIS A 1 99 ? 19.194 -8.945 -19.214 1.00 79.19 99 HIS A N 1
ATOM 744 C CA . HIS A 1 99 ? 19.514 -7.536 -19.429 1.00 79.19 99 HIS A CA 1
ATOM 745 C C . HIS A 1 99 ? 21.022 -7.281 -19.334 1.00 79.19 99 HIS A C 1
ATOM 747 O O . HIS A 1 99 ? 21.580 -6.604 -20.197 1.00 79.19 99 HIS A O 1
ATOM 753 N N . GLY A 1 100 ? 21.697 -7.858 -18.335 1.00 79.62 100 GLY A N 1
ATOM 754 C CA . GLY A 1 100 ? 23.150 -7.772 -18.191 1.00 79.62 100 GLY A CA 1
ATOM 755 C C . GLY A 1 100 ? 23.891 -8.336 -19.406 1.00 79.62 100 GLY A C 1
ATOM 756 O O . GLY A 1 100 ? 24.764 -7.665 -19.962 1.00 79.62 100 GLY A O 1
ATOM 757 N N . LEU A 1 101 ? 23.490 -9.521 -19.876 1.00 85.25 101 LEU A N 1
ATOM 758 C CA . LEU A 1 101 ? 24.049 -10.144 -21.079 1.00 85.25 101 LEU A CA 1
ATOM 759 C C . LEU A 1 101 ? 23.835 -9.268 -22.321 1.00 85.25 101 LEU A C 1
ATOM 761 O O . LEU A 1 101 ? 24.769 -9.005 -23.076 1.00 85.25 101 LEU A O 1
ATOM 765 N N . VAL A 1 102 ? 22.617 -8.761 -22.504 1.00 81.00 102 VAL A N 1
ATOM 766 C CA . VAL A 1 102 ? 22.251 -7.869 -23.607 1.00 81.00 102 VAL A CA 1
ATOM 767 C C . VAL A 1 102 ? 23.077 -6.575 -23.588 1.00 81.00 102 VAL A C 1
ATOM 769 O O . VAL A 1 102 ? 23.568 -6.131 -24.628 1.00 81.00 102 VAL A O 1
ATOM 772 N N . VAL A 1 103 ? 23.294 -5.980 -22.413 1.00 79.38 103 VAL A N 1
ATOM 773 C CA . VAL A 1 103 ? 24.143 -4.792 -22.240 1.00 79.38 103 VAL A CA 1
ATOM 774 C C . VAL A 1 103 ? 25.603 -5.087 -22.588 1.00 79.38 103 VAL A C 1
ATOM 776 O O . VAL A 1 103 ? 26.250 -4.258 -23.238 1.00 79.38 103 VAL A O 1
ATOM 779 N N . LEU A 1 104 ? 26.119 -6.254 -22.199 1.00 86.25 104 LEU A N 1
ATOM 780 C CA . LEU A 1 104 ? 27.475 -6.691 -22.529 1.00 86.25 104 LEU A CA 1
ATOM 781 C C . LEU A 1 104 ? 27.648 -6.851 -24.045 1.00 86.25 104 LEU A C 1
ATOM 783 O O . LEU A 1 104 ? 28.559 -6.249 -24.619 1.00 86.25 104 LEU A O 1
ATOM 787 N N . VAL A 1 105 ? 26.730 -7.568 -24.703 1.00 84.75 105 VAL A N 1
ATOM 788 C CA . VAL A 1 105 ? 26.722 -7.749 -26.166 1.00 84.75 105 VAL A CA 1
ATOM 789 C C . VAL A 1 105 ? 26.623 -6.401 -26.883 1.00 84.75 105 VAL A C 1
ATOM 791 O O . VAL A 1 105 ? 27.396 -6.136 -27.806 1.00 84.75 105 VAL A O 1
ATOM 794 N N . ARG A 1 106 ? 25.744 -5.498 -26.421 1.00 83.00 106 ARG A N 1
ATOM 795 C CA . ARG A 1 106 ? 25.633 -4.131 -26.957 1.00 83.00 106 ARG A CA 1
ATOM 796 C C . ARG A 1 106 ? 26.972 -3.403 -26.889 1.00 83.00 106 ARG A C 1
ATOM 798 O O . ARG A 1 106 ? 27.396 -2.812 -27.879 1.00 83.00 106 ARG A O 1
ATOM 805 N N . ASN A 1 107 ? 27.617 -3.394 -25.725 1.00 81.94 107 ASN A N 1
ATOM 806 C CA . ASN A 1 107 ? 28.861 -2.653 -25.529 1.00 81.94 107 ASN A CA 1
ATOM 807 C C . ASN A 1 107 ? 29.986 -3.202 -26.418 1.00 81.94 107 ASN A C 1
ATOM 809 O O . ASN A 1 107 ? 30.702 -2.409 -27.029 1.00 81.94 107 ASN A O 1
ATOM 813 N N . ALA A 1 108 ? 30.093 -4.529 -26.545 1.00 85.12 108 ALA A N 1
ATOM 814 C CA . ALA A 1 108 ? 31.049 -5.173 -27.441 1.00 85.12 108 ALA A CA 1
ATOM 815 C C . ALA A 1 108 ? 30.802 -4.788 -28.911 1.00 85.12 108 ALA A C 1
ATOM 817 O O . ALA A 1 108 ? 31.731 -4.378 -29.609 1.00 85.12 108 ALA A O 1
ATOM 818 N N . LEU A 1 109 ? 29.543 -4.830 -29.364 1.00 82.38 109 LEU A N 1
ATOM 819 C CA . LEU A 1 109 ? 29.172 -4.476 -30.735 1.00 82.38 109 LEU A CA 1
ATOM 820 C C . LEU A 1 109 ? 29.422 -2.991 -31.042 1.00 82.38 109 LEU A C 1
ATOM 822 O O . LEU A 1 109 ? 30.011 -2.662 -32.071 1.00 82.38 109 LEU A O 1
ATOM 826 N N . VAL A 1 110 ? 29.024 -2.085 -30.141 1.00 78.19 110 VAL A N 1
ATOM 827 C CA . VAL A 1 110 ? 29.277 -0.640 -30.287 1.00 78.19 110 VAL A CA 1
ATOM 828 C C . VAL A 1 110 ? 30.776 -0.358 -30.335 1.00 78.19 110 VAL A C 1
ATOM 830 O O . VAL A 1 110 ? 31.207 0.456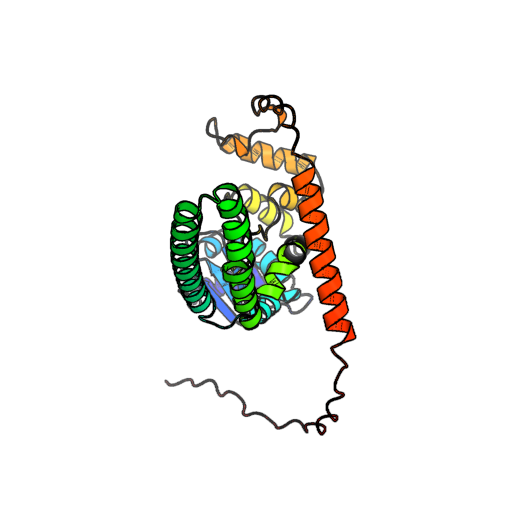 -31.148 1.00 78.19 110 VAL A O 1
ATOM 833 N N . TRP A 1 111 ? 31.576 -1.020 -29.495 1.00 86.12 111 TRP A N 1
ATOM 834 C CA . TRP A 1 111 ? 33.030 -0.870 -29.512 1.00 86.12 111 TRP A CA 1
ATOM 835 C C . TRP A 1 111 ? 33.630 -1.326 -30.847 1.00 86.12 111 TRP A C 1
ATOM 837 O O . TRP A 1 111 ? 34.411 -0.582 -31.446 1.00 86.12 111 TRP A O 1
ATOM 847 N N . LEU A 1 112 ? 33.220 -2.498 -31.344 1.00 87.12 112 LEU A N 1
ATOM 848 C CA . LEU A 1 112 ? 33.692 -3.048 -32.614 1.00 87.12 112 LEU A CA 1
ATOM 849 C C . LEU A 1 112 ? 33.347 -2.122 -33.789 1.00 87.12 112 LEU A C 1
ATOM 851 O O . LEU A 1 112 ? 34.226 -1.757 -34.569 1.00 87.12 112 LEU A O 1
ATOM 855 N N . ILE A 1 113 ? 32.090 -1.679 -33.882 1.00 80.62 113 ILE A N 1
ATOM 856 C CA . ILE A 1 113 ? 31.646 -0.790 -34.963 1.00 80.62 113 ILE A CA 1
ATOM 857 C C . ILE A 1 113 ? 32.317 0.576 -34.854 1.00 80.62 113 ILE A C 1
ATOM 859 O O . ILE A 1 113 ? 32.785 1.104 -35.857 1.00 80.62 113 ILE A O 1
ATOM 863 N N . ALA A 1 114 ? 32.439 1.143 -33.651 1.00 75.81 114 ALA A N 1
ATOM 864 C CA . ALA A 1 114 ? 33.146 2.406 -33.468 1.00 75.81 114 ALA A CA 1
ATOM 865 C C . ALA A 1 114 ? 34.613 2.304 -33.912 1.00 75.81 114 ALA A C 1
ATOM 867 O O . ALA A 1 114 ? 35.141 3.266 -34.466 1.00 75.81 114 ALA A O 1
ATOM 868 N N . ARG A 1 115 ? 35.271 1.156 -33.701 1.00 83.94 115 ARG A N 1
ATOM 869 C CA . ARG A 1 115 ? 36.635 0.915 -34.185 1.00 83.94 115 ARG A CA 1
ATOM 870 C C . ARG A 1 115 ? 36.688 0.881 -35.715 1.00 83.94 115 ARG A C 1
ATOM 872 O O . ARG A 1 115 ? 37.529 1.562 -36.287 1.00 83.94 115 ARG A O 1
ATOM 879 N N . LEU A 1 116 ? 35.764 0.174 -36.368 1.00 82.38 116 LEU A N 1
ATOM 880 C CA . LEU A 1 116 ? 35.671 0.113 -37.835 1.00 82.38 116 LEU A CA 1
ATOM 881 C C . LEU A 1 116 ? 35.349 1.477 -38.466 1.00 82.38 116 LEU A C 1
ATOM 883 O O . LEU A 1 116 ? 36.005 1.895 -39.413 1.00 82.38 116 LEU A O 1
ATOM 887 N N . VAL A 1 117 ? 34.390 2.213 -37.905 1.00 77.25 117 VAL A N 1
ATOM 888 C CA . VAL A 1 117 ? 33.990 3.547 -38.382 1.00 77.25 117 VAL A CA 1
ATOM 889 C C . VAL A 1 117 ? 35.138 4.555 -38.268 1.00 77.25 117 VAL A C 1
ATOM 891 O O . VAL A 1 117 ? 35.308 5.381 -39.163 1.00 77.25 117 VAL A O 1
ATOM 894 N N . ARG A 1 118 ? 35.960 4.467 -37.210 1.00 78.25 118 ARG A N 1
ATOM 895 C CA . ARG A 1 118 ? 37.184 5.278 -37.084 1.00 78.25 118 ARG A CA 1
ATOM 896 C C . ARG A 1 118 ? 38.211 4.942 -38.160 1.00 78.25 118 ARG A C 1
ATOM 898 O O . ARG A 1 118 ? 38.778 5.862 -38.734 1.00 78.25 118 ARG A O 1
ATOM 905 N N . LEU A 1 119 ? 38.421 3.656 -38.448 1.00 81.12 119 LEU A N 1
ATOM 906 C CA . LEU A 1 119 ? 39.334 3.221 -39.514 1.00 81.12 119 LEU A CA 1
ATOM 907 C C . LEU A 1 119 ? 38.892 3.731 -40.896 1.00 81.12 119 LEU A C 1
ATOM 909 O O . LEU A 1 119 ? 39.737 4.011 -41.736 1.00 81.12 119 LEU A O 1
ATOM 913 N N . LEU A 1 120 ? 37.584 3.902 -41.103 1.00 82.69 120 LEU A N 1
ATOM 914 C CA . LEU A 1 120 ? 36.991 4.415 -42.342 1.00 82.69 120 LEU A CA 1
ATOM 915 C C . LEU A 1 120 ? 36.819 5.950 -42.372 1.00 82.69 120 LEU A C 1
ATOM 917 O O . LEU A 1 120 ? 36.315 6.479 -43.356 1.00 82.69 120 LEU A O 1
ATOM 921 N N . GLY A 1 121 ? 37.194 6.678 -41.311 1.00 81.00 121 GLY A N 1
ATOM 922 C CA . GLY A 1 121 ? 37.107 8.148 -41.253 1.00 81.00 121 GLY A CA 1
ATOM 923 C C . GLY A 1 121 ? 35.694 8.734 -41.075 1.00 81.00 121 GLY A C 1
ATOM 924 O O . GLY A 1 121 ? 35.501 9.938 -41.225 1.00 81.00 121 GLY A O 1
ATOM 925 N N . LEU A 1 122 ? 34.693 7.921 -40.722 1.00 81.94 122 LEU A N 1
ATOM 926 C CA . LEU A 1 122 ? 33.265 8.288 -40.721 1.00 81.94 122 LEU A CA 1
ATOM 927 C C . LEU A 1 122 ? 32.737 8.701 -39.329 1.00 81.94 122 LEU A C 1
ATOM 929 O O . LEU A 1 122 ? 31.697 8.234 -38.861 1.00 81.94 122 LEU A O 1
ATOM 933 N N . TYR A 1 123 ? 33.448 9.590 -38.634 1.00 75.81 123 TYR A N 1
ATOM 934 C CA . TYR A 1 123 ? 33.217 9.914 -37.215 1.00 75.81 123 TYR A CA 1
ATOM 935 C C . TYR A 1 123 ? 31.786 10.370 -36.863 1.00 75.81 123 TYR A C 1
ATOM 937 O O . TYR A 1 123 ? 31.299 10.062 -35.773 1.00 75.81 123 TYR A O 1
ATOM 945 N N . GLY A 1 124 ? 31.080 11.035 -37.786 1.00 74.06 124 GLY A N 1
ATOM 946 C CA . GLY A 1 124 ? 29.707 11.516 -37.571 1.00 74.06 124 GLY A CA 1
ATOM 947 C C . GLY A 1 124 ? 28.652 10.409 -37.409 1.00 74.06 124 GLY A C 1
ATOM 948 O O . GLY A 1 124 ? 27.614 10.632 -36.790 1.00 74.06 124 GLY A O 1
ATOM 949 N N . LEU A 1 125 ? 28.921 9.193 -37.897 1.00 77.12 125 LEU A N 1
ATOM 950 C CA . LEU A 1 125 ? 27.975 8.068 -37.863 1.00 77.12 125 LEU A CA 1
ATOM 951 C C . LEU A 1 125 ? 27.985 7.291 -36.537 1.00 77.12 125 LEU A C 1
ATOM 953 O O . LEU A 1 125 ? 27.012 6.604 -36.221 1.00 77.12 125 LEU A O 1
ATOM 957 N N . VAL A 1 126 ? 29.043 7.417 -35.727 1.00 73.75 126 VAL A N 1
ATOM 958 C CA . VAL A 1 126 ? 29.216 6.631 -34.488 1.00 73.75 126 VAL A CA 1
ATOM 959 C C . VAL A 1 126 ? 28.087 6.891 -33.486 1.00 73.75 126 VAL A C 1
ATOM 961 O O . VAL A 1 126 ? 27.577 5.953 -32.871 1.00 73.75 126 VAL A O 1
ATOM 964 N N . GLY A 1 127 ? 27.671 8.152 -33.331 1.00 73.19 127 GLY A N 1
ATOM 965 C CA . GLY A 1 127 ? 26.601 8.534 -32.404 1.00 73.19 127 GLY A CA 1
ATOM 966 C C . GLY A 1 127 ? 25.240 7.954 -32.798 1.00 73.19 127 GLY A C 1
ATOM 967 O O . GLY A 1 127 ? 24.550 7.373 -31.959 1.00 73.19 127 GLY A O 1
ATOM 968 N N . MET A 1 128 ? 24.886 8.039 -34.084 1.00 78.12 128 MET A N 1
ATOM 969 C CA . MET A 1 128 ? 23.626 7.506 -34.612 1.00 78.12 128 MET A CA 1
ATOM 970 C C . MET A 1 128 ? 23.580 5.975 -34.535 1.00 78.12 128 MET A C 1
ATOM 972 O O . MET A 1 128 ? 22.588 5.410 -34.076 1.00 78.12 128 MET A O 1
ATOM 976 N N . ILE A 1 129 ? 24.672 5.297 -34.904 1.00 77.00 129 ILE A N 1
ATOM 977 C CA . ILE A 1 129 ? 24.770 3.834 -34.815 1.00 77.00 129 ILE A CA 1
ATOM 978 C C . ILE A 1 129 ? 24.633 3.371 -33.360 1.00 77.00 129 ILE A C 1
ATOM 980 O O . ILE A 1 129 ? 23.894 2.429 -33.074 1.00 77.00 129 ILE A O 1
ATOM 984 N N . ARG A 1 130 ? 25.282 4.064 -32.415 1.00 76.25 130 ARG A N 1
ATOM 985 C CA . ARG A 1 130 ? 25.153 3.767 -30.983 1.00 76.25 130 ARG A CA 1
ATOM 986 C C . ARG A 1 130 ? 23.710 3.909 -30.495 1.00 76.25 130 ARG A C 1
ATOM 988 O O . ARG A 1 130 ? 23.269 3.076 -29.700 1.00 76.25 130 ARG A O 1
ATOM 995 N N . LEU A 1 131 ? 22.981 4.929 -30.953 1.00 75.56 131 LEU A N 1
ATOM 996 C CA . LEU A 1 131 ? 21.572 5.131 -30.608 1.00 75.56 131 LEU A CA 1
ATOM 997 C C . LEU A 1 131 ? 20.700 3.985 -31.139 1.00 75.56 131 LEU A C 1
ATOM 999 O O . LEU A 1 131 ? 19.988 3.362 -30.353 1.00 75.56 131 LEU A O 1
ATOM 1003 N N . LEU A 1 132 ? 20.803 3.670 -32.434 1.00 80.00 132 LEU A N 1
ATOM 1004 C CA . LEU A 1 132 ? 20.023 2.604 -33.074 1.00 80.00 132 LEU A CA 1
ATOM 1005 C C . LEU A 1 132 ? 20.278 1.250 -32.403 1.00 80.00 132 LEU A C 1
ATOM 1007 O O . LEU A 1 132 ? 19.338 0.570 -31.999 1.00 80.00 132 LEU A O 1
ATOM 1011 N N . ILE A 1 133 ? 21.546 0.903 -32.178 1.00 77.94 133 ILE A N 1
ATOM 1012 C CA . ILE A 1 133 ? 21.924 -0.321 -31.462 1.00 77.94 133 ILE A CA 1
ATOM 1013 C C . ILE A 1 133 ? 21.332 -0.336 -30.053 1.00 77.94 133 ILE A C 1
ATOM 1015 O O . ILE A 1 133 ? 20.791 -1.349 -29.624 1.00 77.94 133 ILE A O 1
ATOM 1019 N N . SER A 1 134 ? 21.383 0.780 -29.327 1.00 73.38 134 SER A N 1
ATOM 1020 C CA . SER A 1 134 ? 20.829 0.831 -27.970 1.00 73.38 134 SER A CA 1
ATOM 1021 C C . SER A 1 134 ? 19.316 0.594 -27.958 1.00 73.38 134 SER A C 1
ATOM 1023 O O . SER A 1 134 ? 18.829 -0.165 -27.122 1.00 73.38 134 SER A O 1
ATOM 1025 N N . VAL A 1 135 ? 18.574 1.191 -28.894 1.00 76.25 135 VAL A N 1
ATOM 1026 C CA . VAL A 1 135 ? 17.118 1.007 -29.019 1.00 76.25 135 VAL A CA 1
ATOM 1027 C C . VAL A 1 135 ? 16.766 -0.441 -29.364 1.00 76.25 135 VAL A C 1
ATOM 1029 O O . VAL A 1 135 ? 15.992 -1.069 -28.640 1.00 76.25 135 VAL A O 1
ATOM 1032 N N . PHE A 1 136 ? 17.362 -0.989 -30.424 1.00 79.31 136 PHE A N 1
ATOM 1033 C CA . PHE A 1 136 ? 16.960 -2.290 -30.964 1.00 79.31 136 PHE A CA 1
ATOM 1034 C C . PHE A 1 136 ? 17.538 -3.486 -30.213 1.00 79.31 136 PHE A C 1
ATOM 1036 O O . PHE A 1 136 ? 16.844 -4.485 -30.062 1.00 79.31 136 PHE A O 1
ATOM 1043 N N . LEU A 1 137 ? 18.778 -3.403 -29.724 1.00 75.12 137 LEU A N 1
ATOM 1044 C CA . LEU A 1 137 ? 19.409 -4.532 -29.037 1.00 75.12 137 LEU A CA 1
ATOM 1045 C C . LEU A 1 137 ? 19.172 -4.520 -27.535 1.00 75.12 137 LEU A C 1
ATOM 1047 O O . LEU A 1 137 ? 19.221 -5.587 -26.943 1.00 75.12 137 LEU A O 1
ATOM 1051 N N . VAL A 1 138 ? 18.914 -3.366 -26.909 1.00 71.62 138 VAL A N 1
ATOM 1052 C CA . VAL A 1 138 ? 18.777 -3.303 -25.443 1.00 71.62 138 VAL A CA 1
ATOM 1053 C C . VAL A 1 138 ? 17.362 -3.020 -24.999 1.00 71.62 138 VAL A C 1
ATOM 1055 O O . VAL A 1 138 ? 16.810 -3.807 -24.236 1.00 71.62 138 VAL A O 1
ATOM 1058 N N . TYR A 1 139 ? 16.760 -1.929 -25.461 1.00 77.75 139 TYR A N 1
ATOM 1059 C CA . TYR A 1 139 ? 15.446 -1.550 -24.951 1.00 77.75 139 TYR A CA 1
ATOM 1060 C C . TYR A 1 139 ? 14.351 -2.514 -25.416 1.00 77.75 139 TYR A C 1
ATOM 1062 O O . TYR A 1 139 ? 13.605 -3.009 -24.576 1.00 77.75 139 TYR A O 1
ATOM 1070 N N . LEU A 1 140 ? 14.286 -2.845 -26.709 1.00 80.44 140 LEU A N 1
ATOM 1071 C CA . LEU A 1 140 ? 13.259 -3.751 -27.244 1.00 80.44 140 LEU A CA 1
ATOM 1072 C C . LEU A 1 140 ? 13.269 -5.145 -26.581 1.00 80.44 140 LEU A C 1
ATOM 1074 O O . LEU A 1 140 ? 12.224 -5.546 -26.066 1.00 80.44 140 LEU A O 1
ATOM 1078 N N . PRO A 1 141 ? 14.408 -5.863 -26.495 1.00 76.12 141 PRO A N 1
ATOM 1079 C CA . PRO A 1 141 ? 14.456 -7.161 -25.824 1.00 76.12 141 PRO A CA 1
ATOM 1080 C C . PRO A 1 141 ? 14.179 -7.056 -24.328 1.00 76.12 141 PRO A C 1
ATOM 1082 O O . PRO A 1 141 ? 13.461 -7.889 -23.788 1.00 76.12 141 PRO A O 1
ATOM 1085 N N . HIS A 1 142 ? 14.682 -6.016 -23.655 1.00 73.81 142 HIS A N 1
ATOM 1086 C CA . HIS A 1 142 ? 14.412 -5.807 -22.234 1.00 73.81 142 HIS A CA 1
ATOM 1087 C C . HIS A 1 142 ? 12.913 -5.636 -21.958 1.00 73.81 142 HIS A C 1
ATOM 1089 O O . HIS A 1 142 ? 12.370 -6.313 -21.088 1.00 73.81 142 HIS A O 1
ATOM 1095 N N . TYR A 1 143 ? 12.219 -4.801 -22.737 1.00 74.62 143 TYR A N 1
ATOM 1096 C CA . TYR A 1 143 ? 10.768 -4.651 -22.615 1.00 74.62 143 TYR A CA 1
ATOM 1097 C C . TYR A 1 143 ? 10.012 -5.915 -23.040 1.00 74.62 143 TYR A C 1
ATOM 1099 O O . TYR A 1 143 ? 9.024 -6.256 -22.396 1.00 74.62 143 TYR A O 1
ATOM 1107 N N . GLY A 1 144 ? 10.489 -6.648 -24.053 1.00 76.69 144 GLY A N 1
ATOM 1108 C CA . GLY A 1 144 ? 9.926 -7.941 -24.454 1.00 76.69 144 GLY A CA 1
ATOM 1109 C C . GLY A 1 144 ? 10.039 -9.010 -23.361 1.00 76.69 144 GLY A C 1
ATOM 1110 O O . GLY A 1 144 ? 9.087 -9.744 -23.118 1.00 76.69 144 GLY A O 1
ATOM 1111 N N . ILE A 1 145 ? 11.161 -9.051 -22.640 1.00 73.00 145 ILE A N 1
ATOM 1112 C CA . ILE A 1 145 ? 11.366 -9.944 -21.493 1.00 73.00 145 ILE A CA 1
ATOM 1113 C C . ILE A 1 145 ? 10.432 -9.556 -20.345 1.00 73.00 145 ILE A C 1
ATOM 1115 O O . ILE A 1 145 ? 9.721 -10.411 -19.825 1.00 73.00 145 ILE A O 1
ATOM 1119 N N . ILE A 1 146 ? 10.359 -8.267 -19.990 1.00 71.25 146 ILE A N 1
ATOM 1120 C CA . ILE A 1 146 ? 9.408 -7.787 -18.972 1.00 71.25 146 ILE A CA 1
ATOM 1121 C C . ILE A 1 146 ? 7.965 -8.134 -19.384 1.00 71.25 146 ILE A C 1
ATOM 1123 O O . ILE A 1 146 ? 7.153 -8.482 -18.527 1.00 71.25 146 ILE A O 1
ATOM 1127 N N . PHE A 1 147 ? 7.640 -8.074 -20.682 1.00 73.12 147 PHE A N 1
ATOM 1128 C CA . PHE A 1 147 ? 6.315 -8.406 -21.213 1.00 73.12 147 PHE A CA 1
ATOM 1129 C C . PHE A 1 147 ? 6.000 -9.889 -21.040 1.00 73.12 147 PHE A C 1
ATOM 1131 O O . PHE A 1 147 ? 4.977 -10.233 -20.452 1.00 73.12 147 PHE A O 1
ATOM 1138 N N . ALA A 1 148 ? 6.907 -10.758 -21.489 1.00 69.69 148 ALA A N 1
ATOM 1139 C CA . ALA A 1 148 ? 6.768 -12.209 -21.391 1.00 69.69 148 ALA A CA 1
ATOM 1140 C C . ALA A 1 148 ? 6.653 -12.699 -19.938 1.00 69.69 148 ALA A C 1
ATOM 1142 O O . ALA A 1 148 ? 6.056 -13.735 -19.673 1.00 69.69 148 ALA A O 1
ATOM 1143 N N . MET A 1 149 ? 7.205 -11.938 -18.994 1.00 73.19 149 MET A N 1
ATOM 1144 C CA . MET A 1 149 ? 7.215 -12.256 -17.567 1.00 73.19 149 MET A CA 1
ATOM 1145 C C . MET A 1 149 ? 6.023 -11.682 -16.786 1.00 73.19 149 MET A C 1
ATOM 1147 O O . MET A 1 149 ? 5.977 -11.818 -15.564 1.00 73.19 149 MET A O 1
ATOM 1151 N N . GLY A 1 150 ? 5.083 -11.020 -17.474 1.00 70.38 150 GLY A N 1
ATOM 1152 C CA . GLY A 1 150 ? 3.881 -10.434 -16.872 1.00 70.38 150 GLY A CA 1
ATOM 1153 C C . GLY A 1 150 ? 4.094 -9.081 -16.182 1.00 70.38 150 GLY A C 1
ATOM 1154 O O . GLY A 1 150 ? 3.170 -8.532 -15.587 1.00 70.38 150 GLY A O 1
ATOM 1155 N N . GLY A 1 151 ? 5.287 -8.487 -16.293 1.00 68.62 151 GLY A N 1
ATOM 1156 C CA . GLY A 1 151 ? 5.642 -7.226 -15.629 1.00 68.62 151 GLY A CA 1
ATOM 1157 C C . GLY A 1 151 ? 5.224 -5.951 -16.374 1.00 68.62 151 GLY A C 1
ATOM 1158 O O . GLY A 1 151 ? 5.247 -4.868 -15.789 1.00 68.62 1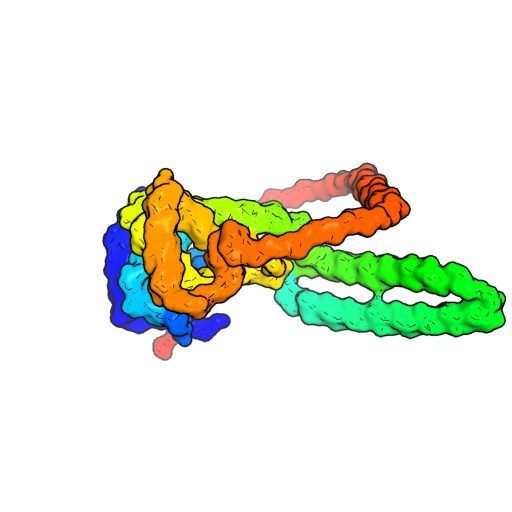51 GLY A O 1
ATOM 1159 N N . VAL A 1 152 ? 4.842 -6.036 -17.657 1.00 65.75 152 VAL A N 1
ATOM 1160 C CA . VAL A 1 152 ? 4.498 -4.840 -18.454 1.00 65.75 152 VAL A CA 1
ATOM 1161 C C . VAL A 1 152 ? 3.124 -4.283 -18.108 1.00 65.75 152 VAL A C 1
ATOM 1163 O O . VAL A 1 152 ? 2.993 -3.067 -18.014 1.00 65.75 152 VAL A O 1
ATOM 1166 N N . GLY A 1 153 ? 2.117 -5.135 -17.897 1.00 68.19 153 GLY A N 1
ATOM 1167 C CA . GLY A 1 153 ? 0.768 -4.680 -17.542 1.00 68.19 153 GLY A CA 1
ATOM 1168 C C . GLY A 1 153 ? 0.787 -3.763 -16.318 1.00 68.19 153 GLY A C 1
ATOM 1169 O O . GLY A 1 153 ? 0.306 -2.633 -16.395 1.00 68.19 153 GLY A O 1
ATOM 1170 N N . PRO A 1 154 ? 1.436 -4.180 -15.222 1.00 68.25 154 PRO A N 1
ATOM 1171 C CA . PRO A 1 154 ? 1.521 -3.326 -14.060 1.00 68.25 154 PRO A CA 1
ATOM 1172 C C . PRO A 1 154 ? 2.374 -2.066 -14.262 1.00 68.25 154 PRO A C 1
ATOM 1174 O O . PRO A 1 154 ? 1.940 -1.000 -13.844 1.00 68.25 154 PRO A O 1
ATOM 1177 N N . ARG A 1 155 ? 3.497 -2.144 -14.996 1.00 71.38 155 ARG A N 1
ATOM 1178 C CA . ARG A 1 155 ? 4.366 -0.981 -15.263 1.00 71.38 155 ARG A CA 1
ATOM 1179 C C . ARG A 1 155 ? 3.737 0.065 -16.192 1.00 71.38 155 ARG A C 1
ATOM 1181 O O . ARG A 1 155 ? 3.892 1.263 -15.976 1.00 71.38 155 ARG A O 1
ATOM 1188 N N . LEU A 1 156 ? 3.008 -0.358 -17.229 1.00 74.69 156 LEU A N 1
ATOM 1189 C CA . LEU A 1 156 ? 2.258 0.554 -18.110 1.00 74.69 156 LEU A CA 1
ATOM 1190 C C . LEU A 1 156 ? 1.130 1.259 -17.363 1.00 74.69 156 LEU A C 1
ATOM 1192 O O . LEU A 1 156 ? 0.800 2.406 -17.659 1.00 74.69 156 LEU A O 1
ATOM 1196 N N . LEU A 1 157 ? 0.552 0.563 -16.389 1.00 81.62 157 LEU A N 1
ATOM 1197 C CA . LEU A 1 157 ? -0.538 1.059 -15.572 1.00 81.62 157 LEU A CA 1
ATOM 1198 C C . LEU A 1 157 ? -0.050 1.667 -14.253 1.00 81.62 157 LEU A C 1
ATOM 1200 O O . LEU A 1 157 ? -0.889 1.964 -13.415 1.00 81.62 157 LEU A O 1
ATOM 1204 N N . ASP A 1 158 ? 1.252 1.919 -14.065 1.00 80.25 158 ASP A N 1
ATOM 1205 C CA . ASP A 1 158 ? 1.816 2.414 -12.795 1.00 80.25 158 ASP A CA 1
ATOM 1206 C C . ASP A 1 158 ? 1.064 3.640 -12.256 1.00 80.25 158 ASP A C 1
ATOM 1208 O O . ASP A 1 158 ? 0.782 3.731 -11.066 1.00 80.25 158 ASP A O 1
ATOM 1212 N N . PHE A 1 159 ? 0.695 4.579 -13.131 1.00 84.44 159 PHE A N 1
ATOM 1213 C CA . PHE A 1 159 ? -0.076 5.765 -12.747 1.00 84.44 159 PHE A CA 1
ATOM 1214 C C . PHE A 1 159 ? -1.535 5.452 -12.385 1.00 84.44 159 PHE A C 1
ATOM 1216 O O . PHE A 1 159 ? -2.107 6.077 -11.490 1.00 84.44 159 PHE A O 1
ATOM 1223 N N . ALA A 1 160 ? -2.151 4.497 -13.085 1.00 87.56 160 ALA A N 1
ATOM 1224 C CA . ALA A 1 160 ? -3.505 4.050 -12.779 1.00 87.56 160 ALA A CA 1
ATOM 1225 C C . ALA A 1 160 ? -3.529 3.293 -11.445 1.00 87.56 160 ALA A C 1
ATOM 1227 O O . ALA A 1 160 ? -4.398 3.559 -10.619 1.00 87.56 160 ALA A O 1
ATOM 1228 N N . TRP A 1 161 ? -2.536 2.433 -11.202 1.00 86.44 161 TRP A N 1
ATOM 1229 C CA . TRP A 1 161 ? -2.345 1.742 -9.933 1.00 86.44 161 TRP A CA 1
ATOM 1230 C C . TRP A 1 161 ? -2.074 2.720 -8.798 1.00 86.44 161 TRP A C 1
ATOM 1232 O O . TRP A 1 161 ? -2.761 2.655 -7.790 1.00 86.44 161 TRP A O 1
ATOM 1242 N N . GLU A 1 162 ? -1.159 3.674 -8.970 1.00 87.75 162 GLU A N 1
ATOM 1243 C CA . GLU A 1 162 ? -0.904 4.731 -7.983 1.00 87.75 162 GLU A CA 1
ATOM 1244 C C . GLU A 1 162 ? -2.204 5.434 -7.569 1.00 87.75 162 GLU A C 1
ATOM 1246 O O . GLU A 1 162 ? -2.526 5.503 -6.385 1.00 87.75 162 GLU A O 1
ATOM 1251 N N . ARG A 1 163 ? -3.006 5.888 -8.540 1.00 90.25 163 ARG A N 1
ATOM 1252 C CA . ARG A 1 163 ? -4.306 6.512 -8.257 1.00 90.25 163 ARG A CA 1
ATOM 1253 C C . ARG A 1 163 ? -5.292 5.563 -7.584 1.00 90.25 163 ARG A C 1
ATOM 1255 O O . ARG A 1 163 ? -6.005 5.995 -6.681 1.00 90.25 163 ARG A O 1
ATOM 1262 N N . TYR A 1 164 ? -5.344 4.310 -8.027 1.00 91.31 164 TYR A N 1
ATOM 1263 C CA . TYR A 1 164 ? -6.208 3.287 -7.450 1.00 91.31 164 TYR A CA 1
ATOM 1264 C C . TYR A 1 164 ? -5.867 3.056 -5.974 1.00 91.31 164 TYR A C 1
ATOM 1266 O O . TYR A 1 164 ? -6.734 3.245 -5.126 1.00 91.31 164 TYR A O 1
ATOM 1274 N N . PHE A 1 165 ? -4.609 2.741 -5.651 1.00 89.75 165 PHE A N 1
ATOM 1275 C CA . PHE A 1 165 ? -4.175 2.448 -4.282 1.00 89.75 165 PHE A CA 1
ATOM 1276 C C . PHE A 1 165 ? -4.306 3.667 -3.367 1.00 89.75 165 PHE A C 1
ATOM 1278 O O . PHE A 1 165 ? -4.852 3.539 -2.277 1.00 89.75 165 PHE A O 1
ATOM 1285 N N . ILE A 1 166 ? -3.976 4.872 -3.845 1.00 91.19 166 ILE A N 1
ATOM 1286 C CA . ILE A 1 166 ? -4.255 6.109 -3.098 1.00 91.19 166 ILE A CA 1
ATOM 1287 C C . ILE A 1 166 ? -5.756 6.250 -2.800 1.00 91.19 166 ILE A C 1
ATOM 1289 O O . ILE A 1 166 ? -6.145 6.634 -1.697 1.00 91.19 166 ILE A O 1
ATOM 1293 N N . GLY A 1 167 ? -6.617 5.950 -3.774 1.00 93.44 167 GLY A N 1
ATOM 1294 C CA . GLY A 1 167 ? -8.065 5.946 -3.578 1.00 93.44 167 GLY A CA 1
ATOM 1295 C C . GLY A 1 167 ? -8.514 4.928 -2.529 1.00 93.44 167 GLY A C 1
ATOM 1296 O O . GLY A 1 167 ? -9.380 5.242 -1.712 1.00 93.44 167 GLY A O 1
ATOM 1297 N N . ARG A 1 168 ? -7.905 3.739 -2.523 1.00 94.56 168 ARG A N 1
ATOM 1298 C CA . ARG A 1 168 ? -8.193 2.663 -1.569 1.00 94.56 168 ARG A CA 1
ATOM 1299 C C . ARG A 1 168 ? -7.772 3.009 -0.144 1.00 94.56 168 ARG A C 1
ATOM 1301 O O . ARG A 1 168 ? -8.577 2.813 0.758 1.00 94.56 168 ARG A O 1
ATOM 1308 N N . GLU A 1 169 ? -6.619 3.643 0.050 1.00 94.19 169 GLU A N 1
ATOM 1309 C CA . GLU A 1 169 ? -6.184 4.167 1.356 1.00 94.19 169 GLU A CA 1
ATOM 1310 C C . GLU A 1 169 ? -7.210 5.140 1.949 1.00 94.19 169 GLU A C 1
ATOM 1312 O O . GLU A 1 169 ? -7.582 5.037 3.115 1.00 94.19 169 GLU A O 1
ATOM 1317 N N . PHE A 1 170 ? -7.744 6.055 1.132 1.00 95.25 170 PHE A N 1
ATOM 1318 C CA . PHE A 1 170 ? -8.782 6.977 1.597 1.00 95.25 170 PHE A CA 1
ATOM 1319 C C . PHE A 1 170 ? -10.108 6.285 1.920 1.00 95.25 170 PHE A C 1
ATOM 1321 O O . PHE A 1 170 ? -10.832 6.737 2.806 1.00 95.25 170 PHE A O 1
ATOM 1328 N N . GLN A 1 171 ? -10.451 5.215 1.203 1.00 95.75 171 GLN A N 1
ATOM 1329 C CA . GLN A 1 171 ? -11.641 4.422 1.506 1.00 95.75 171 GLN A CA 1
ATOM 1330 C C . GLN A 1 171 ? -11.464 3.634 2.809 1.00 95.75 171 GLN A C 1
ATOM 1332 O O . GLN A 1 171 ? -12.400 3.577 3.604 1.00 95.75 171 GLN A O 1
ATOM 1337 N N . ALA A 1 172 ? -10.270 3.099 3.064 1.00 95.50 172 ALA A N 1
ATOM 1338 C CA . ALA A 1 172 ? -9.923 2.444 4.320 1.00 95.50 172 ALA A CA 1
ATOM 1339 C C . ALA A 1 172 ? -9.911 3.431 5.506 1.00 95.50 172 ALA A C 1
ATOM 1341 O O . ALA A 1 172 ? -10.482 3.139 6.556 1.00 95.50 172 ALA A O 1
ATOM 1342 N N . ASP A 1 173 ? -9.386 4.648 5.325 1.00 96.38 173 ASP A N 1
ATOM 1343 C CA . ASP A 1 173 ? -9.485 5.737 6.313 1.00 96.38 173 ASP A CA 1
ATOM 1344 C C . ASP A 1 173 ? -10.942 6.103 6.626 1.00 96.38 173 ASP A C 1
ATOM 1346 O O . ASP A 1 173 ? -11.327 6.237 7.789 1.00 96.38 173 ASP A O 1
ATOM 1350 N N . ALA A 1 174 ? -11.778 6.243 5.592 1.00 95.69 174 ALA A N 1
ATOM 1351 C CA . ALA A 1 174 ? -13.198 6.536 5.761 1.00 95.69 174 ALA A CA 1
ATOM 1352 C C . ALA A 1 174 ? -13.929 5.403 6.500 1.00 95.69 174 ALA A C 1
ATOM 1354 O O . ALA A 1 174 ? -14.776 5.672 7.351 1.00 95.69 174 ALA A O 1
ATOM 1355 N N . TYR A 1 175 ? -13.576 4.150 6.213 1.00 95.56 175 TYR A N 1
ATOM 1356 C CA . TYR A 1 175 ? -14.124 2.975 6.881 1.00 95.56 175 TYR A CA 1
ATOM 1357 C C . TYR A 1 175 ? -13.749 2.930 8.370 1.00 95.56 175 TYR A C 1
ATOM 1359 O O . TYR A 1 175 ? -14.616 2.696 9.216 1.00 95.56 175 TYR A O 1
ATOM 1367 N N . ALA A 1 176 ? -12.491 3.228 8.709 1.00 95.44 176 ALA A N 1
ATOM 1368 C CA . ALA A 1 176 ? -12.053 3.368 10.096 1.00 95.44 176 ALA A CA 1
ATOM 1369 C C . ALA A 1 176 ? -12.786 4.517 10.809 1.00 95.44 176 ALA A C 1
ATOM 1371 O O . ALA A 1 176 ? -13.258 4.366 11.939 1.00 95.44 176 ALA A O 1
ATOM 1372 N N . ALA A 1 177 ? -12.957 5.652 10.125 1.00 94.94 177 ALA A N 1
ATOM 1373 C CA . ALA A 1 177 ? -13.672 6.805 10.660 1.00 94.94 177 ALA A CA 1
ATOM 1374 C C . ALA A 1 177 ? -15.156 6.516 10.940 1.00 94.94 177 ALA A C 1
ATOM 1376 O O . ALA A 1 177 ? -15.672 6.965 11.962 1.00 94.94 177 ALA A O 1
ATOM 1377 N N . GLN A 1 178 ? -15.835 5.752 10.077 1.00 94.00 178 GLN A N 1
ATOM 1378 C CA . GLN A 1 178 ? -17.225 5.315 10.289 1.00 94.00 178 GLN A CA 1
ATOM 1379 C C . GLN A 1 178 ? -17.389 4.445 11.544 1.00 94.00 178 GLN A C 1
ATOM 1381 O O . GLN A 1 178 ? -18.469 4.408 12.121 1.00 94.00 178 GLN A O 1
ATOM 1386 N N . ARG A 1 179 ? -16.310 3.803 12.004 1.00 94.12 179 ARG A N 1
ATOM 1387 C CA . ARG A 1 179 ? -16.261 2.963 13.214 1.00 94.12 179 ARG A CA 1
ATOM 1388 C C . ARG A 1 179 ? -15.707 3.696 14.436 1.00 94.12 179 ARG A C 1
ATOM 1390 O O . ARG A 1 179 ? -15.223 3.077 15.380 1.00 94.12 179 ARG A O 1
ATOM 1397 N N . GLY A 1 180 ? -15.735 5.026 14.404 1.00 94.38 180 GLY A N 1
ATOM 1398 C CA . GLY A 1 180 ? -15.327 5.871 15.523 1.00 94.38 180 GLY A CA 1
ATOM 1399 C C . GLY A 1 180 ? -13.817 6.002 15.720 1.00 94.38 180 GLY A C 1
ATOM 1400 O O . GLY A 1 180 ? -13.407 6.696 16.637 1.00 94.38 180 GLY A O 1
ATOM 1401 N N . GLN A 1 181 ? -12.979 5.420 14.855 1.00 95.69 181 GLN A N 1
ATOM 1402 C CA . GLN A 1 181 ? -11.515 5.414 15.020 1.00 95.69 181 GLN A CA 1
ATOM 1403 C C . GLN A 1 181 ? -10.805 6.612 14.367 1.00 95.69 181 GLN A C 1
ATOM 1405 O O . GLN A 1 181 ? -9.603 6.588 14.101 1.00 95.69 181 GLN A O 1
ATOM 1410 N N . ARG A 1 182 ? -11.554 7.667 14.036 1.00 94.31 182 ARG A N 1
ATOM 1411 C CA . ARG A 1 182 ? -11.059 8.817 13.266 1.00 94.31 182 ARG A CA 1
ATOM 1412 C C . ARG A 1 182 ? -9.918 9.555 13.970 1.00 94.31 182 ARG A C 1
ATOM 1414 O O . ARG A 1 182 ? -8.937 9.909 13.318 1.00 94.31 182 ARG A O 1
ATOM 1421 N N . LEU A 1 183 ? -10.077 9.844 15.262 1.00 93.06 183 LEU A N 1
ATOM 1422 C CA . LEU A 1 183 ? -9.151 10.699 16.011 1.00 93.06 183 LEU A CA 1
ATOM 1423 C C . LEU A 1 183 ? -7.852 9.961 16.325 1.00 93.06 183 LEU A C 1
ATOM 1425 O O . LEU A 1 183 ? -6.773 10.509 16.124 1.00 93.06 183 LEU A O 1
ATOM 1429 N N . GLU A 1 184 ? -7.951 8.706 16.750 1.00 93.31 184 GLU A N 1
ATOM 1430 C CA . GLU A 1 184 ? -6.819 7.834 17.043 1.00 93.31 184 GLU A CA 1
ATOM 1431 C C . GLU A 1 184 ? -5.981 7.572 15.790 1.00 93.31 184 GLU A C 1
ATOM 1433 O O . GLU A 1 184 ? -4.752 7.597 15.862 1.00 93.31 184 GLU A O 1
ATOM 1438 N N . LEU A 1 185 ? -6.627 7.375 14.633 1.00 93.56 185 LEU A N 1
ATOM 1439 C CA . LEU A 1 185 ? -5.930 7.189 13.361 1.00 93.56 185 LEU A CA 1
ATOM 1440 C C . LEU A 1 185 ? -5.230 8.481 12.901 1.00 93.56 185 LEU A C 1
ATOM 1442 O O . LEU A 1 185 ? -4.078 8.440 12.471 1.00 93.56 185 LEU A O 1
ATOM 1446 N N . ALA A 1 186 ? -5.878 9.641 13.054 1.00 91.81 186 ALA A N 1
ATOM 1447 C CA . ALA A 1 186 ? -5.252 10.934 12.770 1.00 91.81 186 ALA A CA 1
ATOM 1448 C C . ALA A 1 186 ? -4.066 11.222 13.712 1.00 91.81 186 ALA A C 1
ATOM 1450 O O . ALA A 1 186 ? -3.018 11.688 13.262 1.00 91.81 186 ALA A O 1
ATOM 1451 N N . GLU A 1 187 ? -4.195 10.897 15.004 1.00 89.75 187 GLU A N 1
ATOM 1452 C CA . GLU A 1 187 ? -3.108 11.019 15.980 1.00 89.75 187 GLU A CA 1
ATOM 1453 C C . GLU A 1 187 ? -1.927 10.114 15.608 1.00 89.75 187 GLU A C 1
ATOM 1455 O O . GLU A 1 187 ? -0.774 10.551 15.656 1.00 89.75 187 GLU A O 1
ATOM 1460 N N . LEU A 1 188 ? -2.204 8.870 15.204 1.00 90.31 188 LEU A N 1
ATOM 1461 C CA . LEU A 1 188 ? -1.188 7.934 14.734 1.00 90.31 188 LEU A CA 1
ATOM 1462 C C . LEU A 1 188 ? -0.416 8.496 13.536 1.00 90.31 188 LEU A C 1
ATOM 1464 O O . LEU A 1 188 ? 0.814 8.480 13.549 1.00 90.31 188 LEU A O 1
ATOM 1468 N N . PHE A 1 189 ? -1.113 9.026 12.527 1.00 88.75 189 PHE A N 1
ATOM 1469 C CA . PHE A 1 189 ? -0.480 9.639 11.353 1.00 88.75 189 PHE A CA 1
ATOM 1470 C C . PHE A 1 189 ? 0.339 10.878 11.688 1.00 88.75 189 PHE A C 1
ATOM 1472 O O . PHE A 1 189 ? 1.305 11.161 10.986 1.00 88.75 189 PHE A O 1
ATOM 1479 N N . GLY A 1 190 ? -0.009 11.596 12.757 1.00 82.19 190 GLY A N 1
ATOM 1480 C CA . GLY A 1 190 ? 0.893 12.579 13.337 1.00 82.19 190 GLY A CA 1
ATOM 1481 C C . GLY A 1 190 ? 2.187 11.898 13.780 1.00 82.19 190 GLY A C 1
ATOM 1482 O O . GLY A 1 190 ? 3.265 12.237 13.319 1.00 82.19 190 GLY A O 1
ATOM 1483 N N . LYS A 1 191 ? 2.109 10.877 14.636 1.00 81.19 191 LYS A N 1
ATOM 1484 C CA . LYS A 1 191 ? 3.296 10.306 15.296 1.00 81.19 191 LYS A CA 1
ATOM 1485 C C . LYS A 1 191 ? 4.228 9.490 14.397 1.00 81.19 191 LYS A C 1
ATOM 1487 O O . LYS A 1 191 ? 5.433 9.495 14.650 1.00 81.19 191 LYS A O 1
ATOM 1492 N N . ILE A 1 192 ? 3.723 8.778 13.391 1.00 76.50 192 ILE A N 1
ATOM 1493 C CA . ILE A 1 192 ? 4.576 7.929 12.549 1.00 76.50 192 ILE A CA 1
ATOM 1494 C C . ILE A 1 192 ? 5.197 8.756 11.409 1.00 76.50 192 ILE A C 1
ATOM 1496 O O . ILE A 1 192 ? 4.501 9.326 10.576 1.00 76.50 192 ILE A O 1
ATOM 1500 N N . GLN A 1 193 ? 6.533 8.783 11.338 1.00 57.88 193 GLN A N 1
ATOM 1501 C CA . GLN A 1 193 ? 7.279 9.474 10.269 1.00 57.88 193 GLN A CA 1
ATOM 1502 C C . GLN A 1 193 ? 7.419 8.660 8.971 1.00 57.88 193 GLN A C 1
ATOM 1504 O O . GLN A 1 193 ? 7.735 9.215 7.915 1.00 57.88 193 GLN A O 1
ATOM 1509 N N . VAL A 1 194 ? 7.237 7.344 9.056 1.00 54.47 194 VAL A N 1
ATOM 1510 C CA . VAL A 1 194 ? 7.378 6.385 7.958 1.00 54.47 194 VAL A CA 1
ATOM 1511 C C . VAL A 1 194 ? 5.978 5.900 7.605 1.00 54.47 194 VAL A C 1
ATOM 1513 O O . VAL A 1 194 ? 5.236 5.498 8.491 1.00 54.47 194 VAL A O 1
ATOM 1516 N N . ALA A 1 195 ? 5.582 5.989 6.333 1.00 55.16 195 ALA A N 1
ATOM 1517 C CA . ALA A 1 195 ? 4.314 5.409 5.897 1.00 55.16 195 ALA A CA 1
ATOM 1518 C C . ALA A 1 195 ? 4.233 3.965 6.412 1.00 55.16 195 ALA A C 1
ATOM 1520 O O . ALA A 1 195 ? 5.225 3.243 6.293 1.00 55.16 195 ALA A O 1
ATOM 1521 N N . LEU A 1 196 ? 3.096 3.590 7.011 1.00 56.72 196 LEU A N 1
ATOM 1522 C CA . LEU A 1 196 ? 2.762 2.196 7.307 1.00 56.72 196 LEU A CA 1
ATOM 1523 C C . LEU A 1 196 ? 3.196 1.377 6.092 1.00 56.72 196 LEU A C 1
ATOM 1525 O O . LEU A 1 196 ? 2.790 1.687 4.972 1.00 56.72 196 LEU A O 1
ATOM 1529 N N . VAL A 1 197 ? 4.165 0.482 6.281 1.00 51.56 197 VAL A N 1
ATOM 1530 C CA . VAL A 1 197 ? 4.771 -0.234 5.160 1.00 51.56 197 VAL A CA 1
ATOM 1531 C C . VAL A 1 197 ? 3.724 -1.220 4.683 1.00 51.56 197 VAL A C 1
ATOM 1533 O O . VAL A 1 197 ? 3.581 -2.298 5.257 1.00 51.56 197 VAL A O 1
ATOM 1536 N N . ASP A 1 198 ? 2.970 -0.838 3.661 1.00 54.81 198 ASP A N 1
ATOM 1537 C CA . ASP A 1 198 ? 2.142 -1.787 2.945 1.00 54.81 198 ASP A CA 1
ATOM 1538 C C . ASP A 1 198 ? 3.048 -2.733 2.163 1.00 54.81 198 ASP A C 1
ATOM 1540 O O . ASP A 1 198 ? 4.191 -2.409 1.798 1.00 54.81 198 ASP A O 1
ATOM 1544 N N . ILE A 1 199 ? 2.547 -3.942 1.944 1.00 53.28 199 ILE A N 1
ATOM 1545 C CA . ILE A 1 199 ? 3.272 -4.986 1.249 1.00 53.28 199 ILE A CA 1
ATOM 1546 C C . ILE A 1 199 ? 3.445 -4.507 -0.184 1.00 53.28 199 ILE A C 1
ATOM 1548 O O . ILE A 1 199 ? 2.567 -4.668 -1.033 1.00 53.28 199 ILE A O 1
ATOM 1552 N N . THR A 1 200 ? 4.603 -3.906 -0.433 1.00 53.47 200 THR A N 1
ATOM 1553 C CA . THR A 1 200 ? 4.898 -3.151 -1.639 1.00 53.47 200 THR A CA 1
ATOM 1554 C C . THR A 1 200 ? 4.539 -4.006 -2.838 1.00 53.47 200 THR A C 1
ATOM 1556 O O . THR A 1 200 ? 4.882 -5.193 -2.927 1.00 53.47 200 THR A O 1
ATOM 1559 N N . ILE A 1 201 ? 3.783 -3.416 -3.752 1.00 59.66 201 ILE A N 1
ATOM 1560 C CA . ILE A 1 201 ? 3.517 -4.027 -5.038 1.00 59.66 201 ILE A CA 1
ATOM 1561 C C . ILE A 1 201 ? 4.896 -4.247 -5.682 1.00 59.66 201 ILE A C 1
ATOM 1563 O O . ILE A 1 201 ? 5.587 -3.255 -5.919 1.00 59.66 201 ILE A O 1
ATOM 1567 N N . PRO A 1 202 ? 5.332 -5.497 -5.938 1.00 52.94 202 PRO A N 1
ATOM 1568 C CA . PRO A 1 202 ? 6.749 -5.823 -6.145 1.00 52.94 202 PRO A CA 1
ATOM 1569 C C . PRO A 1 202 ? 7.458 -5.039 -7.258 1.00 52.94 202 PRO A C 1
ATOM 1571 O O . PRO A 1 202 ? 8.681 -4.980 -7.298 1.00 52.94 202 PRO A O 1
ATOM 1574 N N . TRP A 1 203 ? 6.698 -4.474 -8.191 1.00 61.00 203 TRP A N 1
ATOM 1575 C CA . TRP A 1 203 ? 7.189 -3.782 -9.380 1.00 61.00 203 TRP A CA 1
ATOM 1576 C C . TRP A 1 203 ? 6.957 -2.265 -9.366 1.00 61.00 203 TRP A C 1
ATOM 1578 O O . TRP A 1 203 ? 7.445 -1.597 -10.277 1.00 61.00 203 TRP A O 1
ATOM 1588 N N . SER A 1 204 ? 6.227 -1.711 -8.390 1.00 62.94 204 SER A N 1
ATOM 1589 C CA . SER A 1 204 ? 5.950 -0.271 -8.340 1.00 62.94 204 SER A CA 1
ATOM 1590 C C . SER A 1 204 ? 6.932 0.426 -7.407 1.00 62.94 204 SER A C 1
ATOM 1592 O O . SER A 1 204 ? 6.958 0.176 -6.205 1.00 62.94 204 SER A O 1
ATOM 1594 N N . SER A 1 205 ? 7.722 1.346 -7.959 1.00 63.09 205 SER A N 1
ATOM 1595 C CA . SER A 1 205 ? 8.519 2.298 -7.176 1.00 63.09 205 SER A CA 1
ATOM 1596 C C . SER A 1 205 ? 7.735 3.562 -6.813 1.00 63.09 205 SER A C 1
ATOM 1598 O O . SER A 1 205 ? 8.281 4.474 -6.186 1.00 63.09 205 SER A O 1
ATOM 1600 N N . ARG A 1 206 ? 6.470 3.655 -7.244 1.00 73.06 206 ARG A N 1
ATOM 1601 C CA . ARG A 1 206 ? 5.619 4.810 -6.970 1.00 73.06 206 ARG A CA 1
ATOM 1602 C C . ARG A 1 206 ? 5.047 4.738 -5.568 1.00 73.06 206 ARG A C 1
ATOM 1604 O O . ARG A 1 206 ? 4.878 3.671 -4.986 1.00 73.06 206 ARG A O 1
ATOM 1611 N N . ARG A 1 207 ? 4.723 5.912 -5.038 1.00 76.25 207 ARG A N 1
ATOM 1612 C CA . ARG A 1 207 ? 4.109 6.037 -3.725 1.00 76.25 207 ARG A CA 1
ATOM 1613 C C . ARG A 1 207 ? 2.678 5.490 -3.790 1.00 76.25 207 ARG A C 1
ATOM 1615 O O . ARG A 1 207 ? 1.850 6.047 -4.497 1.00 76.25 207 ARG A O 1
ATOM 1622 N N . THR A 1 208 ? 2.393 4.423 -3.053 1.00 79.12 208 THR A N 1
ATOM 1623 C CA . THR A 1 208 ? 1.043 3.838 -2.939 1.00 79.12 208 THR A CA 1
ATOM 1624 C C . THR A 1 208 ? 0.199 4.518 -1.862 1.00 79.12 208 THR A C 1
ATOM 1626 O O . THR A 1 208 ? -1.022 4.526 -1.964 1.00 79.12 208 THR A O 1
ATOM 1629 N N . HIS A 1 209 ? 0.842 5.170 -0.889 1.00 84.12 209 HIS A N 1
ATOM 1630 C CA . HIS A 1 209 ? 0.165 5.894 0.186 1.00 84.12 209 HIS A CA 1
ATOM 1631 C C . HIS A 1 209 ? 0.024 7.394 -0.109 1.00 84.12 209 HIS A C 1
ATOM 1633 O O . HIS A 1 209 ? 0.998 8.050 -0.499 1.00 84.12 209 HIS A O 1
ATOM 1639 N N . PRO A 1 210 ? -1.144 8.001 0.146 1.00 86.62 210 PRO A N 1
ATOM 1640 C CA . PRO A 1 210 ? -1.271 9.447 0.099 1.00 86.62 210 PRO A CA 1
ATOM 1641 C C . PRO A 1 210 ? -0.385 10.125 1.160 1.00 86.62 210 PRO A C 1
ATOM 1643 O O . PRO A 1 210 ? -0.034 9.518 2.175 1.00 86.62 210 PRO A O 1
ATOM 1646 N N . PRO A 1 211 ? -0.007 11.403 0.967 1.00 88.12 211 PRO A N 1
ATOM 1647 C CA . PRO A 1 211 ? 0.667 12.180 2.004 1.00 88.12 211 PRO A CA 1
ATOM 1648 C C . PRO A 1 211 ? -0.132 12.192 3.319 1.00 88.12 211 PRO A C 1
ATOM 1650 O O . PRO A 1 211 ? -1.336 12.441 3.300 1.00 88.12 211 PRO A O 1
ATOM 1653 N N . LEU A 1 212 ? 0.544 12.004 4.461 1.00 86.69 212 LEU A N 1
ATOM 1654 C CA . LEU A 1 212 ? -0.091 11.940 5.791 1.00 86.69 212 LEU A CA 1
ATOM 1655 C C . LEU A 1 212 ? -0.975 13.158 6.085 1.00 86.69 212 LEU A C 1
ATOM 1657 O O . LEU A 1 212 ? -2.106 12.998 6.529 1.00 86.69 212 LEU A O 1
ATOM 1661 N N . ARG A 1 213 ? -0.508 14.366 5.737 1.00 84.81 213 ARG A N 1
ATOM 1662 C CA . ARG A 1 213 ? -1.291 15.608 5.859 1.00 84.81 213 ARG A CA 1
ATOM 1663 C C . ARG A 1 213 ? -2.666 15.494 5.194 1.00 84.81 213 ARG A C 1
ATOM 1665 O O . ARG A 1 213 ? -3.668 15.825 5.810 1.00 84.81 213 ARG A O 1
ATOM 1672 N N . GLN A 1 214 ? -2.713 14.969 3.970 1.00 89.31 214 GLN A N 1
ATOM 1673 C CA . GLN A 1 214 ? -3.960 14.831 3.220 1.00 89.31 214 GLN A CA 1
ATOM 1674 C C . GLN A 1 214 ? -4.906 13.803 3.860 1.00 89.31 214 GLN A C 1
ATOM 1676 O O . GLN A 1 214 ? -6.123 13.974 3.816 1.00 89.31 214 GLN A O 1
ATOM 1681 N N . ARG A 1 215 ? -4.360 12.739 4.462 1.00 91.88 215 ARG A N 1
ATOM 1682 C CA . ARG A 1 215 ? -5.147 11.749 5.215 1.00 91.88 215 ARG A CA 1
ATOM 1683 C C . ARG A 1 215 ? -5.737 12.365 6.482 1.00 91.88 215 ARG A C 1
ATOM 1685 O O . ARG A 1 215 ? -6.936 12.244 6.705 1.00 91.88 215 ARG A O 1
ATOM 1692 N N . ILE A 1 216 ? -4.926 13.092 7.254 1.00 89.88 216 ILE A N 1
ATOM 1693 C CA . ILE A 1 216 ? -5.355 13.795 8.475 1.00 89.88 216 ILE A CA 1
ATOM 1694 C C . ILE A 1 216 ? -6.448 14.823 8.156 1.00 89.88 216 ILE A C 1
ATOM 1696 O O . ILE A 1 216 ? -7.483 14.832 8.816 1.00 89.88 216 ILE A O 1
ATOM 1700 N N . GLU A 1 217 ? -6.265 15.645 7.119 1.00 89.44 217 GLU A N 1
ATOM 1701 C CA . GLU A 1 217 ? -7.262 16.630 6.671 1.00 89.44 217 GLU A CA 1
ATOM 1702 C C . GLU A 1 217 ? -8.608 15.969 6.338 1.00 89.44 217 GLU A C 1
ATOM 1704 O O . GLU A 1 217 ? -9.659 16.449 6.763 1.00 89.44 217 GLU A O 1
ATOM 1709 N N . ARG A 1 218 ? -8.595 14.833 5.627 1.00 91.31 218 ARG A N 1
ATOM 1710 C CA . ARG A 1 218 ? -9.825 14.098 5.291 1.00 91.31 218 ARG A CA 1
ATOM 1711 C C . ARG A 1 218 ? -10.470 13.415 6.486 1.00 91.31 218 ARG A C 1
ATOM 1713 O O . ARG A 1 218 ? -11.695 13.361 6.546 1.00 91.31 218 ARG A O 1
ATOM 1720 N N . LEU A 1 219 ? -9.669 12.885 7.408 1.00 92.00 219 LEU A N 1
ATOM 1721 C CA . LEU A 1 219 ? -10.185 12.291 8.635 1.00 92.00 219 LEU A CA 1
ATOM 1722 C C . LEU A 1 219 ? -10.881 13.357 9.477 1.00 92.00 219 LEU A C 1
ATOM 1724 O O . LEU A 1 219 ? -12.021 13.153 9.873 1.00 92.00 219 LEU A O 1
ATOM 1728 N N . LEU A 1 220 ? -10.236 14.498 9.716 1.00 88.94 220 LEU A N 1
ATOM 1729 C CA . LEU A 1 220 ? -10.755 15.523 10.622 1.00 88.94 220 LEU A CA 1
ATOM 1730 C C . LEU A 1 220 ? -11.834 16.412 9.986 1.00 88.94 220 LEU A C 1
ATOM 1732 O O . LEU A 1 220 ? -12.662 16.955 10.710 1.00 88.94 220 LEU A O 1
ATOM 1736 N N . GLY A 1 221 ? -11.865 16.554 8.657 1.00 80.38 221 GLY A N 1
ATOM 1737 C CA . GLY A 1 221 ? -12.888 17.322 7.932 1.00 80.38 221 GLY A CA 1
ATOM 1738 C C . GLY A 1 221 ? -12.818 18.845 8.122 1.00 80.38 221 GLY A C 1
ATOM 1739 O O . GLY A 1 221 ? -13.493 19.576 7.402 1.00 80.38 221 GLY A O 1
ATOM 1740 N N . ASP A 1 222 ? -11.986 19.331 9.045 1.00 71.50 222 ASP A N 1
ATOM 1741 C CA . ASP A 1 222 ? -11.704 20.744 9.279 1.00 71.50 222 ASP A CA 1
ATOM 1742 C C . ASP A 1 222 ? -10.201 21.006 9.134 1.00 71.50 222 ASP A C 1
ATOM 1744 O O . ASP A 1 222 ? -9.374 20.528 9.921 1.00 71.50 222 ASP A O 1
ATOM 1748 N N . VAL A 1 223 ? -9.858 21.821 8.133 1.00 60.81 223 VAL A N 1
ATOM 1749 C CA . VAL A 1 223 ? -8.485 22.260 7.868 1.00 60.81 223 VAL A CA 1
ATOM 1750 C C . VAL A 1 223 ? -7.882 22.920 9.113 1.00 60.81 223 VAL A C 1
ATOM 1752 O O . VAL A 1 223 ? -6.733 22.645 9.438 1.00 60.81 223 VAL A O 1
ATOM 1755 N N . ARG A 1 224 ? -8.654 23.679 9.905 1.00 61.75 224 ARG A N 1
ATOM 1756 C CA . ARG A 1 224 ? -8.137 24.356 11.110 1.00 61.75 224 ARG A CA 1
ATOM 1757 C C . ARG A 1 224 ? -7.852 23.401 12.265 1.00 61.75 224 ARG A C 1
ATOM 1759 O O . ARG A 1 224 ? -6.951 23.664 13.063 1.00 61.75 224 ARG A O 1
ATOM 1766 N N . GLN A 1 225 ? -8.615 22.314 12.397 1.00 61.31 225 GLN A N 1
ATOM 1767 C CA . GLN A 1 225 ? -8.288 21.258 13.359 1.00 61.31 225 GLN A CA 1
ATOM 1768 C C . GLN A 1 225 ? -7.046 20.493 12.915 1.00 61.31 225 GLN A C 1
ATOM 1770 O O . GLN A 1 225 ? -6.190 20.212 13.749 1.00 61.31 225 GLN A O 1
ATOM 1775 N N . SER A 1 226 ? -6.911 20.220 11.613 1.00 61.09 226 SER A N 1
ATOM 1776 C CA . SER A 1 226 ? -5.708 19.579 11.080 1.00 61.09 226 SER A CA 1
ATOM 1777 C C . SER A 1 226 ? -4.463 20.452 11.232 1.00 61.09 226 SER A C 1
ATOM 1779 O O . SER A 1 226 ? -3.431 19.939 11.646 1.00 61.09 226 SER A O 1
ATOM 1781 N N . GLU A 1 227 ? -4.562 21.766 11.011 1.00 65.56 227 GLU A N 1
ATOM 1782 C CA . GLU A 1 227 ? -3.465 22.714 11.220 1.00 65.56 227 GLU A CA 1
ATOM 1783 C C . GLU A 1 227 ? -3.059 22.774 12.687 1.00 65.56 227 GLU A C 1
ATOM 1785 O O . GLU A 1 227 ? -1.883 22.618 12.976 1.00 65.56 227 GLU A O 1
ATOM 1790 N N . ARG A 1 228 ? -4.008 22.864 13.631 1.00 67.06 228 ARG A N 1
ATOM 1791 C CA . ARG A 1 228 ? -3.680 22.790 15.066 1.00 67.06 228 ARG A CA 1
ATOM 1792 C C . ARG A 1 228 ? -3.017 21.473 15.454 1.00 67.06 228 ARG A C 1
ATOM 1794 O O . ARG A 1 228 ? -2.121 21.475 16.290 1.00 67.06 228 ARG A O 1
ATOM 1801 N N . TYR A 1 229 ? -3.449 20.356 14.873 1.00 62.72 229 TYR A N 1
ATOM 1802 C CA . TYR A 1 229 ? -2.852 19.051 15.152 1.00 62.72 229 TYR A CA 1
ATOM 1803 C C . TYR A 1 229 ? -1.435 18.945 14.585 1.00 62.72 229 TYR A C 1
ATOM 1805 O O . TYR A 1 229 ? -0.537 18.462 15.268 1.00 62.72 229 TYR A O 1
ATOM 1813 N N . ILE A 1 230 ? -1.228 19.430 13.360 1.00 65.88 230 ILE A N 1
ATOM 1814 C CA . ILE A 1 230 ? 0.076 19.469 12.694 1.00 65.88 230 ILE A CA 1
ATOM 1815 C C . ILE A 1 230 ? 1.007 20.453 13.404 1.00 65.88 230 ILE A C 1
ATOM 1817 O O . ILE A 1 230 ? 2.165 20.125 13.605 1.00 65.88 230 ILE A O 1
ATOM 1821 N N . ASP A 1 231 ? 0.518 21.613 13.830 1.00 68.81 231 ASP A N 1
ATOM 1822 C CA . ASP A 1 231 ? 1.299 22.626 14.538 1.00 68.81 231 ASP A CA 1
ATOM 1823 C C . ASP A 1 231 ? 1.677 22.160 15.948 1.00 68.81 231 ASP A C 1
ATOM 1825 O O . ASP A 1 231 ? 2.831 22.305 16.337 1.00 68.81 231 ASP A O 1
ATOM 1829 N N . ASN A 1 232 ? 0.753 21.536 16.690 1.00 65.50 232 ASN A N 1
ATOM 1830 C CA . ASN A 1 232 ? 1.063 20.895 17.976 1.00 65.50 232 ASN A CA 1
ATOM 1831 C C . ASN A 1 232 ? 2.024 19.712 17.815 1.00 65.50 232 ASN A C 1
ATOM 1833 O O . ASN A 1 232 ? 2.815 19.418 18.708 1.00 65.50 232 ASN A O 1
ATOM 1837 N N . TRP A 1 233 ? 1.948 19.011 16.685 1.00 63.09 233 TRP A N 1
ATOM 1838 C CA . TRP A 1 233 ? 2.886 17.952 16.355 1.00 63.09 233 TRP A CA 1
ATOM 1839 C C . TRP A 1 233 ? 4.273 18.519 16.031 1.00 63.09 233 TRP A C 1
ATOM 1841 O O . TRP A 1 233 ? 5.248 18.076 16.628 1.00 63.09 233 TRP A O 1
ATOM 1851 N N . LEU A 1 234 ? 4.362 19.528 15.157 1.00 62.69 234 LEU A N 1
ATOM 1852 C CA . LEU A 1 234 ? 5.600 20.214 14.771 1.00 62.69 234 LEU A CA 1
ATOM 1853 C C . LEU A 1 234 ? 6.272 20.897 15.968 1.00 62.69 234 LEU A C 1
ATOM 1855 O O . LEU A 1 234 ? 7.489 20.824 16.101 1.00 62.69 234 LEU A O 1
ATOM 1859 N N . SER A 1 235 ? 5.503 21.509 16.870 1.00 64.44 235 SER A N 1
ATOM 1860 C CA . SER A 1 235 ? 6.046 22.155 18.070 1.00 64.44 235 SER A CA 1
ATOM 1861 C C . SER A 1 235 ? 6.653 21.158 19.063 1.00 64.44 235 SER A C 1
ATOM 1863 O O . SER A 1 235 ? 7.561 21.516 19.811 1.00 64.44 235 SER A O 1
ATOM 1865 N N . GLY A 1 236 ? 6.235 19.888 19.016 1.00 60.75 236 GLY A N 1
ATOM 1866 C CA . GLY A 1 236 ? 6.848 18.793 19.768 1.00 60.75 236 GLY A CA 1
ATOM 1867 C C . GLY A 1 236 ? 8.242 18.372 19.278 1.00 60.75 236 GLY A C 1
ATOM 1868 O O . GLY A 1 236 ? 8.907 17.614 19.981 1.00 60.75 236 GLY A O 1
ATOM 1869 N N . PHE A 1 237 ? 8.706 18.846 18.111 1.00 54.41 237 PHE A N 1
ATOM 1870 C CA . PHE A 1 237 ? 10.030 18.504 17.560 1.00 54.41 237 PHE A CA 1
ATOM 1871 C C . PHE A 1 237 ? 11.171 19.418 18.013 1.00 54.41 237 PHE A C 1
ATOM 1873 O O . PHE A 1 237 ? 12.325 19.119 17.707 1.00 54.41 237 PHE A O 1
ATOM 1880 N N . GLY A 1 238 ? 10.896 20.513 18.728 1.00 55.69 238 GLY A N 1
ATOM 1881 C CA . GLY A 1 238 ? 11.927 21.518 19.006 1.00 55.69 238 GLY A CA 1
ATOM 1882 C C . GLY A 1 238 ? 12.578 22.070 17.722 1.00 55.69 238 GLY A C 1
ATOM 1883 O O . GLY A 1 238 ? 12.054 21.915 16.614 1.00 55.69 238 GLY A O 1
ATOM 1884 N N . GLU A 1 239 ? 13.737 22.724 17.854 1.00 52.50 239 GLU A N 1
ATOM 1885 C CA . GLU A 1 239 ? 14.457 23.358 16.729 1.00 52.50 239 GLU A CA 1
ATOM 1886 C C . GLU A 1 239 ? 14.914 22.371 15.627 1.00 52.50 239 GLU A C 1
ATOM 1888 O O . GLU A 1 239 ? 15.188 22.786 14.498 1.00 52.50 239 GLU A O 1
ATOM 1893 N N . ASP A 1 240 ? 14.893 21.061 15.896 1.00 49.28 240 ASP A N 1
ATOM 1894 C CA . ASP A 1 240 ? 15.368 19.990 15.005 1.00 49.28 240 ASP A CA 1
ATOM 1895 C C . ASP A 1 240 ? 14.324 19.499 13.984 1.00 49.28 240 ASP A C 1
ATOM 1897 O O . ASP A 1 240 ? 14.415 18.394 13.440 1.00 49.28 240 ASP A O 1
ATOM 1901 N N . THR A 1 241 ? 13.324 20.320 13.658 1.00 50.56 241 THR A N 1
ATOM 1902 C CA . THR A 1 241 ? 12.342 19.983 12.617 1.00 50.56 241 THR A CA 1
ATOM 1903 C C . THR A 1 241 ? 13.037 19.878 11.244 1.00 50.56 241 THR A C 1
ATOM 1905 O O . THR A 1 241 ? 13.540 20.889 10.732 1.00 50.56 241 THR A O 1
ATOM 1908 N N . PRO A 1 242 ? 13.045 18.702 10.576 1.00 51.72 242 PRO A N 1
ATOM 1909 C CA . PRO A 1 242 ? 13.721 18.535 9.291 1.00 51.72 242 PRO A CA 1
ATOM 1910 C C . PRO A 1 242 ? 13.167 19.508 8.243 1.00 51.72 242 PRO A C 1
ATOM 1912 O O . PRO A 1 242 ? 11.952 19.618 8.075 1.00 51.72 242 PRO A O 1
ATOM 1915 N N . ALA A 1 243 ? 14.039 20.164 7.468 1.00 55.00 243 ALA A N 1
ATOM 1916 C CA . ALA A 1 243 ? 13.674 21.240 6.530 1.00 55.00 243 ALA A CA 1
ATOM 1917 C C . ALA A 1 243 ? 12.539 20.891 5.537 1.00 55.00 243 ALA A C 1
ATOM 1919 O O . ALA A 1 243 ? 11.815 21.774 5.075 1.00 55.00 243 ALA A O 1
ATOM 1920 N N . ARG A 1 244 ? 12.327 19.600 5.236 1.00 51.44 244 ARG A N 1
ATOM 1921 C CA . ARG A 1 244 ? 11.224 19.109 4.387 1.00 51.44 244 ARG A CA 1
ATOM 1922 C C . ARG A 1 244 ? 9.825 19.245 5.006 1.00 51.44 244 ARG A C 1
ATOM 1924 O O . ARG A 1 244 ? 8.848 19.042 4.289 1.00 51.44 244 ARG A O 1
ATOM 1931 N N . PHE A 1 245 ? 9.726 19.562 6.295 1.00 47.66 245 PHE A N 1
ATOM 1932 C CA . PHE A 1 245 ? 8.466 19.708 7.032 1.00 47.66 245 PHE A CA 1
ATOM 1933 C C . PHE A 1 245 ? 8.163 21.148 7.462 1.00 47.66 245 PHE A C 1
ATOM 1935 O O . PHE A 1 245 ? 7.035 21.414 7.861 1.00 47.66 245 PHE A O 1
ATOM 1942 N N . ARG A 1 246 ? 9.110 22.088 7.309 1.00 56.09 246 ARG A N 1
ATOM 1943 C CA . ARG A 1 246 ? 8.846 23.521 7.524 1.00 56.09 246 ARG A CA 1
ATOM 1944 C C . ARG A 1 246 ? 7.775 24.026 6.563 1.00 56.09 246 ARG A C 1
ATOM 1946 O O . ARG A 1 246 ? 7.694 23.533 5.420 1.00 56.09 246 ARG A O 1
ATOM 1953 N N . ARG A 1 247 ? 6.981 25.002 7.025 1.00 56.66 247 ARG A N 1
ATOM 1954 C CA . ARG A 1 247 ? 5.933 25.640 6.217 1.00 56.66 247 ARG A CA 1
ATOM 1955 C C . ARG A 1 247 ? 6.545 26.133 4.901 1.00 56.66 247 ARG A C 1
ATOM 1957 O O . ARG A 1 247 ? 7.710 26.534 4.894 1.00 56.66 247 ARG A O 1
ATOM 1964 N N . PRO A 1 248 ? 5.815 26.097 3.771 1.00 56.03 248 PRO A N 1
ATOM 1965 C CA . PRO A 1 248 ? 6.333 26.589 2.492 1.00 56.03 248 PRO A CA 1
ATOM 1966 C C . PRO A 1 248 ? 6.899 28.015 2.585 1.00 56.03 248 PRO A C 1
ATOM 1968 O O . PRO A 1 248 ? 7.864 28.328 1.901 1.00 56.03 248 PRO A O 1
ATOM 1971 N N . GLU A 1 249 ? 6.324 28.820 3.478 1.00 61.97 249 GLU A N 1
ATOM 1972 C CA . GLU A 1 249 ? 6.680 30.207 3.797 1.00 61.97 249 GLU A CA 1
ATOM 1973 C C . GLU A 1 249 ? 8.006 30.336 4.576 1.00 61.97 249 GLU A C 1
ATOM 1975 O O . GLU A 1 249 ? 8.703 31.336 4.450 1.00 61.97 249 GLU A O 1
ATOM 1980 N N . GLU A 1 250 ? 8.379 29.312 5.351 1.00 55.25 250 GLU A N 1
ATOM 1981 C CA . GLU A 1 250 ? 9.602 29.254 6.173 1.00 55.25 250 GLU A CA 1
ATOM 1982 C C . GLU A 1 250 ? 10.774 28.571 5.458 1.00 55.25 250 GLU A C 1
ATOM 1984 O O . GLU A 1 250 ? 11.912 28.570 5.941 1.00 55.25 250 GLU A O 1
ATOM 1989 N N . ARG A 1 251 ? 10.520 27.935 4.310 1.00 58.62 251 ARG A N 1
ATOM 1990 C CA . ARG A 1 251 ? 11.601 27.445 3.457 1.00 58.62 251 ARG A CA 1
ATOM 1991 C C . ARG A 1 251 ? 12.231 28.665 2.810 1.00 58.62 251 ARG A C 1
ATOM 1993 O O . ARG A 1 251 ? 11.541 29.396 2.106 1.00 58.62 251 ARG A O 1
ATOM 2000 N N . ALA A 1 252 ? 13.534 28.854 3.039 1.00 59.38 252 ALA A N 1
ATOM 2001 C CA . ALA A 1 252 ? 14.326 29.857 2.335 1.00 59.38 252 ALA A CA 1
ATOM 2002 C C . ALA A 1 252 ? 13.904 29.872 0.856 1.00 59.38 252 ALA A C 1
ATOM 2004 O O . ALA A 1 252 ? 13.807 28.781 0.275 1.00 59.38 252 ALA A O 1
ATOM 2005 N N . PRO A 1 253 ? 13.585 31.050 0.282 1.00 58.25 253 PRO A N 1
ATOM 2006 C CA . PRO A 1 253 ? 13.005 31.149 -1.048 1.00 58.25 253 PRO A CA 1
ATOM 2007 C C . PRO A 1 253 ? 13.843 30.298 -1.989 1.00 58.25 253 PRO A C 1
ATOM 2009 O O . PRO A 1 253 ? 15.049 30.516 -2.126 1.00 58.25 253 PRO A O 1
ATOM 2012 N N . ALA A 1 254 ? 13.214 29.260 -2.552 1.00 57.00 254 ALA A N 1
ATOM 2013 C CA . ALA A 1 254 ? 13.875 28.386 -3.501 1.00 57.00 254 ALA A CA 1
ATOM 2014 C C . ALA A 1 254 ? 14.528 29.291 -4.544 1.00 57.00 254 ALA A C 1
ATOM 2016 O O . ALA A 1 254 ? 13.853 30.172 -5.083 1.00 57.00 254 ALA A O 1
ATOM 2017 N N . ALA A 1 255 ? 15.841 29.121 -4.748 1.00 57.34 255 ALA A N 1
ATOM 2018 C CA . ALA A 1 255 ? 16.608 29.920 -5.691 1.00 57.34 255 ALA A CA 1
ATOM 2019 C C . ALA A 1 255 ? 15.775 30.106 -6.960 1.00 57.34 255 ALA A C 1
ATOM 2021 O O . ALA A 1 255 ? 15.271 29.111 -7.496 1.00 57.34 255 ALA A O 1
ATOM 2022 N N . ALA A 1 256 ? 15.577 31.372 -7.355 1.00 53.94 256 ALA A N 1
ATOM 2023 C CA . ALA A 1 256 ? 14.705 31.751 -8.458 1.00 53.94 256 ALA A CA 1
ATOM 2024 C C . ALA A 1 256 ? 14.886 30.748 -9.604 1.00 53.94 256 ALA A C 1
ATOM 2026 O O . ALA A 1 256 ? 16.039 30.441 -9.941 1.00 53.94 256 ALA A O 1
ATOM 2027 N N . PRO A 1 257 ? 13.791 30.174 -10.140 1.00 53.00 257 PRO A N 1
ATOM 2028 C CA . PRO A 1 257 ? 13.881 29.120 -11.134 1.00 53.00 257 PRO A CA 1
ATOM 2029 C C . PRO A 1 257 ? 14.834 29.594 -12.222 1.00 53.00 257 PRO A C 1
ATOM 2031 O O . PRO A 1 257 ? 14.588 30.618 -12.861 1.00 53.00 257 PRO A O 1
ATOM 2034 N N . ARG A 1 258 ? 15.963 28.884 -12.376 1.00 53.81 258 ARG A N 1
ATOM 2035 C CA . ARG A 1 258 ? 16.908 29.148 -13.462 1.00 53.81 258 ARG A CA 1
ATOM 2036 C C . ARG A 1 258 ? 16.068 29.225 -14.727 1.00 53.81 258 ARG A C 1
ATOM 2038 O O . ARG A 1 258 ? 15.312 28.284 -14.984 1.00 53.81 258 ARG A O 1
ATOM 2045 N N . SER A 1 259 ? 16.162 30.350 -15.444 1.00 54.03 259 SER A N 1
ATOM 2046 C CA . SER A 1 259 ? 15.435 30.583 -16.694 1.00 54.03 259 SER A CA 1
ATOM 2047 C C . SER A 1 259 ? 15.433 29.277 -17.484 1.00 54.03 259 SER A C 1
ATOM 2049 O O . SER A 1 259 ? 16.526 28.714 -17.634 1.00 54.03 259 SER A O 1
ATOM 2051 N N . PRO A 1 260 ? 14.271 28.742 -17.900 1.00 53.28 260 PRO A N 1
ATOM 2052 C CA . PRO A 1 260 ? 14.203 27.437 -18.535 1.00 53.28 260 PRO A CA 1
ATOM 2053 C C . PRO A 1 260 ? 15.191 27.442 -19.692 1.00 53.28 260 PRO A C 1
ATOM 2055 O O . PRO A 1 260 ? 14.970 28.120 -20.693 1.00 53.28 260 PRO A O 1
ATOM 2058 N N . ALA A 1 261 ? 16.320 26.747 -19.515 1.00 57.62 261 ALA A N 1
ATOM 2059 C CA . ALA A 1 261 ? 17.281 26.555 -20.581 1.00 57.62 261 ALA A CA 1
ATOM 2060 C C . ALA A 1 261 ? 16.460 25.995 -21.734 1.00 57.62 261 ALA A C 1
ATOM 2062 O O . ALA A 1 261 ? 15.788 24.979 -21.529 1.00 57.62 261 ALA A O 1
ATOM 2063 N N . GLN A 1 262 ? 16.417 26.729 -22.853 1.00 55.12 262 GLN A N 1
ATOM 2064 C CA . GLN A 1 262 ? 15.614 26.406 -24.028 1.00 55.12 262 GLN A CA 1
ATOM 2065 C C . GLN A 1 262 ? 15.805 24.922 -24.320 1.00 55.12 262 GLN A C 1
ATOM 2067 O O . GLN A 1 262 ? 16.844 24.497 -24.825 1.00 55.12 262 GLN A O 1
ATOM 2072 N N . ARG A 1 263 ? 14.834 24.106 -23.893 1.00 57.97 263 ARG A N 1
ATOM 2073 C CA . ARG A 1 263 ? 14.886 22.670 -24.120 1.00 57.97 263 ARG A CA 1
ATOM 2074 C C . ARG A 1 263 ? 14.780 22.536 -25.622 1.00 57.97 263 ARG A C 1
ATOM 2076 O O . ARG A 1 263 ? 13.809 23.037 -26.190 1.00 57.97 263 ARG A O 1
ATOM 2083 N N . PRO A 1 264 ? 15.779 21.949 -26.279 1.00 65.69 264 PRO A N 1
ATOM 2084 C CA . PRO A 1 264 ? 15.863 22.083 -27.708 1.00 65.69 264 PRO A CA 1
ATOM 2085 C C . PRO A 1 264 ? 14.668 21.340 -28.314 1.00 65.69 264 PRO A C 1
ATOM 2087 O O . PRO A 1 264 ? 14.443 20.159 -28.041 1.00 65.69 264 PRO A O 1
ATOM 2090 N N . HIS A 1 265 ? 13.851 22.069 -29.078 1.00 69.50 265 HIS A N 1
ATOM 2091 C CA . HIS A 1 265 ? 12.545 21.620 -29.576 1.00 69.50 265 HIS A CA 1
ATOM 2092 C C . HIS A 1 265 ? 12.617 20.305 -30.377 1.00 69.50 265 HIS A C 1
ATOM 2094 O O . HIS A 1 265 ? 11.623 19.586 -30.477 1.00 69.50 265 HIS A O 1
ATOM 2100 N N . TRP A 1 266 ? 13.808 19.928 -30.861 1.00 75.88 266 TRP A N 1
ATOM 2101 C CA . TRP A 1 266 ? 14.055 18.640 -31.508 1.00 75.88 266 TRP A CA 1
ATOM 2102 C C . TRP A 1 266 ? 13.784 17.436 -30.595 1.00 75.88 266 TRP A C 1
ATOM 2104 O O . TRP A 1 266 ? 13.366 16.399 -31.095 1.00 75.88 266 TRP A O 1
ATOM 2114 N N . ALA A 1 267 ? 13.961 17.548 -29.273 1.00 65.44 267 ALA A N 1
ATOM 2115 C CA . ALA A 1 267 ? 13.705 16.437 -28.352 1.00 65.44 267 ALA A CA 1
ATOM 2116 C C . ALA A 1 267 ? 12.201 16.135 -28.221 1.00 65.44 267 ALA A C 1
ATOM 2118 O O . ALA A 1 267 ? 11.805 14.972 -28.134 1.00 65.44 267 ALA A O 1
ATOM 2119 N N . LEU A 1 268 ? 11.357 17.174 -28.268 1.00 71.94 268 LEU A N 1
ATOM 2120 C CA . LEU A 1 268 ? 9.898 17.027 -28.306 1.00 71.94 268 LEU A CA 1
ATOM 2121 C C . LEU A 1 268 ? 9.434 16.480 -29.658 1.00 71.94 268 LEU A C 1
ATOM 2123 O O . LEU A 1 268 ? 8.597 15.582 -29.690 1.00 71.94 268 LEU A O 1
ATOM 2127 N N . ALA A 1 269 ? 10.020 16.960 -30.759 1.00 73.06 269 ALA A N 1
ATOM 2128 C CA . ALA A 1 269 ? 9.734 16.442 -32.095 1.00 73.06 269 ALA A CA 1
ATOM 2129 C C . ALA A 1 269 ? 10.120 14.957 -32.227 1.00 73.06 269 ALA A C 1
ATOM 2131 O O . ALA A 1 269 ? 9.330 14.153 -32.713 1.00 73.06 269 ALA A O 1
ATOM 2132 N N . LEU A 1 270 ? 11.292 14.565 -31.716 1.00 78.81 270 LEU A N 1
ATOM 2133 C CA . LEU A 1 270 ? 11.739 13.172 -31.701 1.00 78.81 270 LEU A CA 1
ATOM 2134 C C . LEU A 1 270 ? 10.811 12.294 -30.849 1.00 78.81 270 LEU A C 1
ATOM 2136 O O . LEU A 1 270 ? 10.431 11.207 -31.280 1.00 78.81 270 LEU A O 1
ATOM 2140 N N . GLY A 1 271 ?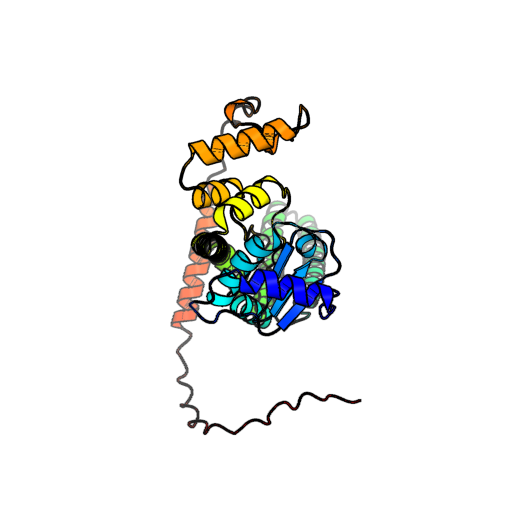 10.403 12.780 -29.671 1.00 73.44 271 GLY A N 1
ATOM 2141 C CA . GLY A 1 271 ? 9.433 12.094 -28.815 1.00 73.44 271 GLY A CA 1
ATOM 2142 C C . GLY A 1 271 ? 8.077 11.891 -29.497 1.00 73.44 271 GLY A C 1
ATOM 2143 O O . GLY A 1 271 ? 7.519 10.796 -29.433 1.00 73.44 271 GLY A O 1
ATOM 2144 N N . ALA A 1 272 ? 7.582 12.906 -30.210 1.00 81.88 272 ALA A N 1
ATOM 2145 C CA . ALA A 1 272 ? 6.339 12.825 -30.974 1.00 81.88 272 ALA A CA 1
ATOM 2146 C C . ALA A 1 272 ? 6.436 11.819 -32.134 1.00 81.88 272 ALA A C 1
ATOM 2148 O O . ALA A 1 272 ? 5.535 11.000 -32.306 1.00 81.88 272 ALA A O 1
ATOM 2149 N N . CYS A 1 273 ? 7.545 11.812 -32.882 1.00 83.19 273 CYS A N 1
ATOM 2150 C CA . CYS A 1 273 ? 7.769 10.851 -33.965 1.00 83.19 273 CYS A CA 1
ATOM 2151 C C . CYS A 1 273 ? 7.816 9.400 -33.462 1.00 83.19 273 CYS A C 1
ATOM 2153 O O . CYS A 1 273 ? 7.210 8.520 -34.071 1.00 83.19 273 CYS A O 1
ATOM 2155 N N . VAL A 1 274 ? 8.493 9.142 -32.335 1.00 79.94 274 VAL A N 1
ATOM 2156 C CA . VAL A 1 274 ? 8.547 7.798 -31.730 1.00 79.94 274 VAL A CA 1
ATOM 2157 C C . VAL A 1 274 ? 7.162 7.354 -31.259 1.00 79.94 274 VAL A C 1
ATOM 2159 O O . VAL A 1 274 ? 6.769 6.216 -31.512 1.00 79.94 274 VAL A O 1
ATOM 2162 N N . LEU A 1 275 ? 6.396 8.245 -30.623 1.00 83.50 275 LEU A N 1
ATOM 2163 C CA . LEU A 1 275 ? 5.035 7.941 -30.182 1.00 83.50 275 LEU A CA 1
ATOM 2164 C C . LEU A 1 275 ? 4.112 7.610 -31.366 1.00 83.50 275 LEU A C 1
ATOM 2166 O O . LEU A 1 275 ? 3.396 6.613 -31.318 1.00 83.50 275 LEU A O 1
ATOM 2170 N N . LEU A 1 276 ? 4.167 8.396 -32.446 1.00 86.44 276 LEU A N 1
ATOM 2171 C CA . LEU A 1 276 ? 3.383 8.148 -33.661 1.00 86.44 276 LEU A CA 1
ATOM 2172 C C . LEU A 1 276 ? 3.752 6.816 -34.327 1.00 86.44 276 LEU A C 1
ATOM 2174 O O . LEU A 1 276 ? 2.860 6.077 -34.739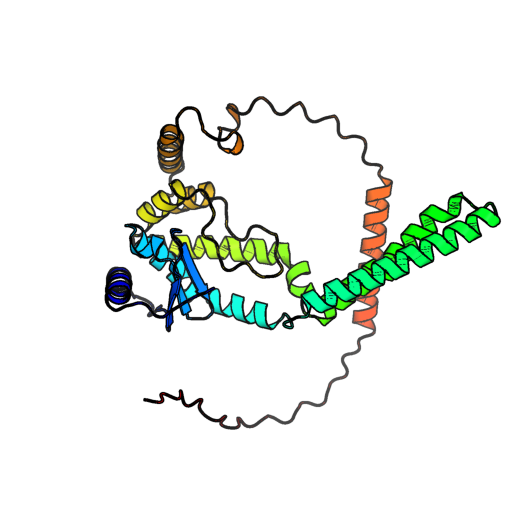 1.00 86.44 276 LEU A O 1
ATOM 2178 N N . ALA A 1 277 ? 5.042 6.470 -34.377 1.00 81.94 277 ALA A N 1
ATOM 2179 C CA . ALA A 1 277 ? 5.493 5.188 -34.917 1.00 81.94 277 ALA A CA 1
ATOM 2180 C C . ALA A 1 277 ? 4.984 3.995 -34.087 1.00 81.94 277 ALA A C 1
ATOM 2182 O O . ALA A 1 277 ? 4.538 2.996 -34.651 1.00 81.94 277 ALA A O 1
ATOM 2183 N N . LEU A 1 278 ? 4.995 4.107 -32.753 1.00 80.19 278 LEU A N 1
ATOM 2184 C CA . LEU A 1 278 ? 4.466 3.071 -31.859 1.00 80.19 278 LEU A CA 1
ATOM 2185 C C . LEU A 1 278 ? 2.947 2.908 -31.997 1.00 80.19 278 LEU A C 1
ATOM 2187 O O . LEU A 1 278 ? 2.459 1.779 -32.030 1.00 80.19 278 LEU A O 1
ATOM 2191 N N . LEU A 1 279 ? 2.202 4.012 -32.126 1.00 83.75 279 LEU A N 1
ATOM 2192 C CA . LEU A 1 279 ? 0.755 3.977 -32.358 1.00 83.75 279 LEU A CA 1
ATOM 2193 C C . LEU A 1 279 ? 0.412 3.353 -33.716 1.00 83.75 279 LEU A C 1
ATOM 2195 O O . LEU A 1 279 ? -0.469 2.497 -33.788 1.00 83.75 279 LEU A O 1
ATOM 2199 N N . ALA A 1 280 ? 1.137 3.721 -34.776 1.00 84.00 280 ALA A N 1
ATOM 2200 C CA . ALA A 1 280 ? 0.963 3.136 -36.104 1.00 84.00 280 ALA A CA 1
ATOM 2201 C C . ALA A 1 280 ? 1.261 1.628 -36.106 1.00 84.00 280 ALA A C 1
ATOM 2203 O O . ALA A 1 280 ? 0.504 0.849 -36.685 1.00 84.00 280 ALA A O 1
ATOM 2204 N N . TYR A 1 281 ? 2.316 1.198 -35.407 1.00 84.69 281 TYR A N 1
ATOM 2205 C CA . TYR A 1 281 ? 2.638 -0.219 -35.252 1.00 84.69 281 TYR A CA 1
ATOM 2206 C C . TYR A 1 281 ? 1.562 -0.976 -34.459 1.00 84.69 281 TYR A C 1
ATOM 2208 O O . TYR A 1 281 ? 1.132 -2.047 -34.882 1.00 84.69 281 TYR A O 1
ATOM 2216 N N . GLY A 1 282 ? 1.068 -0.409 -33.353 1.00 78.44 282 GLY A N 1
ATOM 2217 C CA . GLY A 1 282 ? -0.028 -0.995 -32.577 1.00 78.44 282 GLY A CA 1
ATOM 2218 C C . GLY A 1 282 ? -1.309 -1.161 -33.400 1.00 78.44 282 GLY A C 1
ATOM 2219 O O . GLY A 1 282 ? -1.918 -2.229 -33.379 1.00 78.44 282 GLY A O 1
ATOM 2220 N N . ALA A 1 283 ? -1.673 -0.145 -34.188 1.00 77.75 283 ALA A N 1
ATOM 2221 C CA . ALA A 1 283 ? -2.808 -0.209 -35.107 1.00 77.75 283 ALA A CA 1
ATOM 2222 C C . ALA A 1 283 ? -2.605 -1.269 -36.201 1.00 77.75 283 ALA A C 1
ATOM 2224 O O . ALA A 1 283 ? -3.520 -2.035 -36.494 1.00 77.75 283 ALA A O 1
ATOM 2225 N N . PHE A 1 284 ? -1.396 -1.366 -36.762 1.00 84.25 284 PHE A N 1
ATOM 2226 C CA . PHE A 1 284 ? -1.049 -2.393 -37.742 1.00 84.25 284 PHE A CA 1
ATOM 2227 C C . PHE A 1 284 ? -1.166 -3.807 -37.159 1.00 84.25 284 PHE A C 1
ATOM 2229 O O . PHE A 1 284 ? -1.759 -4.680 -37.792 1.00 84.25 284 PHE A O 1
ATOM 2236 N N . VAL A 1 285 ? -0.650 -4.042 -35.949 1.00 78.06 285 VAL A N 1
ATOM 2237 C CA . VAL A 1 285 ? -0.769 -5.340 -35.267 1.00 78.06 285 VAL A CA 1
ATOM 2238 C C . VAL A 1 285 ? -2.233 -5.657 -34.971 1.00 78.06 285 VAL A C 1
ATOM 2240 O O . VAL A 1 285 ? -2.665 -6.765 -35.263 1.00 78.06 285 VAL A O 1
ATOM 2243 N N . ALA A 1 286 ? -3.016 -4.699 -34.472 1.00 72.62 286 ALA A N 1
ATOM 2244 C CA . ALA A 1 286 ? -4.441 -4.893 -34.204 1.00 72.62 286 ALA A CA 1
ATOM 2245 C C . ALA A 1 286 ? -5.247 -5.200 -35.479 1.00 72.62 286 ALA A C 1
ATOM 2247 O O . ALA A 1 286 ? -6.119 -6.063 -35.464 1.00 72.62 286 ALA A O 1
ATOM 2248 N N . PHE A 1 287 ? -4.930 -4.536 -36.594 1.00 77.69 287 PHE A N 1
ATOM 2249 C CA . PHE A 1 287 ? -5.590 -4.757 -37.881 1.00 77.69 287 PHE A CA 1
ATOM 2250 C C . PHE A 1 287 ? -5.236 -6.119 -38.502 1.00 77.69 287 PHE A C 1
ATOM 2252 O O . PHE A 1 287 ? -6.083 -6.770 -39.113 1.00 77.69 287 PHE A O 1
ATOM 2259 N N . ASN A 1 288 ? -3.989 -6.572 -38.336 1.00 74.75 288 ASN A N 1
ATOM 2260 C CA . ASN A 1 288 ? -3.512 -7.835 -38.907 1.00 74.75 288 ASN A CA 1
ATOM 2261 C C . ASN A 1 288 ? -3.710 -9.043 -37.985 1.00 74.75 288 ASN A C 1
ATOM 2263 O O . ASN A 1 288 ? -3.744 -10.179 -38.464 1.00 74.75 288 ASN A O 1
ATOM 2267 N N . ALA A 1 289 ? -3.901 -8.823 -36.685 1.00 72.81 289 ALA A N 1
ATOM 2268 C CA . ALA A 1 289 ? -4.376 -9.828 -35.750 1.00 72.81 289 ALA A CA 1
ATOM 2269 C C . ALA A 1 289 ? -5.864 -10.095 -36.013 1.00 72.81 289 ALA A C 1
ATOM 2271 O O . ALA A 1 289 ? -6.732 -9.750 -35.215 1.00 72.81 289 ALA A O 1
ATOM 2272 N N . ARG A 1 290 ? -6.181 -10.727 -37.151 1.00 54.00 290 ARG A N 1
ATOM 2273 C CA . ARG A 1 290 ? -7.506 -11.314 -37.346 1.00 54.00 290 ARG A CA 1
ATOM 2274 C C . ARG A 1 290 ? -7.728 -12.287 -36.189 1.00 54.00 290 ARG A C 1
ATOM 2276 O O . ARG A 1 290 ? -6.920 -13.213 -36.052 1.00 54.00 290 ARG A O 1
ATOM 2283 N N . PRO A 1 291 ? -8.774 -12.120 -35.364 1.00 46.50 291 PRO A N 1
ATOM 2284 C CA . PRO A 1 291 ? -9.093 -13.113 -34.360 1.00 46.50 291 PRO A CA 1
ATOM 2285 C C . PRO A 1 291 ? -9.373 -14.412 -35.109 1.00 46.50 291 PRO A C 1
ATOM 2287 O O . PRO A 1 291 ? -10.383 -14.549 -35.800 1.00 46.50 291 PRO A O 1
ATOM 2290 N N . ARG A 1 292 ? -8.445 -15.369 -35.019 1.00 54.41 292 ARG A N 1
ATOM 2291 C CA . ARG A 1 292 ? -8.779 -16.757 -35.306 1.00 54.41 292 ARG A CA 1
ATOM 2292 C C . ARG A 1 292 ? -9.828 -17.094 -34.264 1.00 54.41 292 ARG A C 1
ATOM 2294 O O . ARG A 1 292 ? -9.497 -17.209 -33.087 1.00 54.41 292 ARG A O 1
ATOM 2301 N N . LEU A 1 293 ? -11.088 -17.143 -34.690 1.00 50.78 293 LEU A N 1
ATOM 2302 C CA . LEU A 1 293 ? -12.170 -17.707 -33.903 1.00 50.78 293 LEU A CA 1
ATOM 2303 C C . LEU A 1 293 ? -11.736 -19.132 -33.580 1.00 50.78 293 LEU A C 1
ATOM 2305 O O . LEU A 1 293 ? -11.846 -20.031 -34.413 1.00 50.78 293 LEU A O 1
ATOM 2309 N N . LEU A 1 294 ? -11.135 -19.311 -32.406 1.00 54.19 294 LEU A N 1
ATOM 2310 C CA . LEU A 1 294 ? -10.901 -20.635 -31.877 1.00 54.19 294 LEU A CA 1
ATOM 2311 C C . LEU A 1 294 ? -12.287 -21.277 -31.756 1.00 54.19 294 LEU A C 1
ATOM 2313 O O . LEU A 1 294 ? -13.219 -20.608 -31.289 1.00 54.19 294 LEU A O 1
ATOM 2317 N N . PRO A 1 295 ? -12.463 -22.525 -32.221 1.00 62.31 295 PRO A N 1
ATOM 2318 C CA . PRO A 1 295 ? -13.708 -23.238 -32.000 1.00 62.31 295 PRO A CA 1
ATOM 2319 C C . PRO A 1 295 ? -14.036 -23.166 -30.509 1.00 62.31 295 PRO A C 1
ATOM 2321 O O . PRO A 1 295 ? -13.142 -23.310 -29.671 1.00 62.31 295 PRO A O 1
ATOM 2324 N N . ARG A 1 296 ? -15.304 -22.876 -30.187 1.00 54.44 296 ARG A N 1
ATOM 2325 C CA . ARG A 1 296 ? -15.780 -22.848 -28.799 1.00 54.44 296 ARG A CA 1
ATOM 2326 C C . ARG A 1 296 ? -15.276 -24.118 -28.107 1.00 54.44 296 ARG A C 1
ATOM 2328 O O . ARG A 1 296 ? -15.591 -25.202 -28.603 1.00 54.44 296 ARG A O 1
ATOM 2335 N N . PRO A 1 297 ? -14.503 -24.013 -27.011 1.00 58.16 297 PRO A N 1
ATOM 2336 C CA . PRO A 1 297 ? -14.168 -25.197 -26.246 1.00 58.16 297 PRO A CA 1
ATOM 2337 C C . PRO A 1 297 ? -15.482 -25.855 -25.803 1.00 58.16 297 PRO A C 1
ATOM 2339 O O . PRO A 1 297 ? -16.446 -25.138 -25.500 1.00 58.16 297 PRO A O 1
ATOM 2342 N N . PRO A 1 298 ? -15.561 -27.196 -25.808 1.00 66.50 298 PRO A N 1
ATOM 2343 C CA . PRO A 1 298 ? -16.711 -27.890 -25.253 1.00 66.50 298 PRO A CA 1
ATOM 2344 C C . PRO A 1 298 ? -16.946 -27.383 -23.829 1.00 66.50 298 PRO A C 1
ATOM 2346 O O . PRO A 1 298 ? -15.994 -27.131 -23.089 1.00 66.50 298 PRO A O 1
ATOM 2349 N N . ILE A 1 299 ? -18.217 -27.177 -23.480 1.00 59.12 299 ILE A N 1
ATOM 2350 C CA . ILE A 1 299 ? -18.634 -26.741 -22.147 1.00 59.12 299 ILE A CA 1
ATOM 2351 C C . ILE A 1 299 ? -18.020 -27.718 -21.144 1.00 59.12 299 ILE A C 1
ATOM 2353 O O . ILE A 1 299 ? -18.408 -28.884 -21.091 1.00 59.12 299 ILE A O 1
ATOM 2357 N N . ALA A 1 300 ? -17.022 -27.252 -20.393 1.00 50.38 300 ALA A N 1
ATOM 2358 C CA . ALA A 1 300 ? -16.407 -28.035 -19.340 1.00 50.38 300 ALA A CA 1
ATOM 2359 C C . ALA A 1 300 ? -17.456 -28.234 -18.244 1.00 50.38 300 ALA A C 1
ATOM 2361 O O . ALA A 1 300 ? -17.835 -27.292 -17.546 1.00 50.38 300 ALA A O 1
ATOM 2362 N N . THR A 1 301 ? -17.959 -29.458 -18.118 1.00 52.81 301 THR A N 1
ATOM 2363 C CA . THR A 1 301 ? -18.703 -29.883 -16.935 1.00 52.81 301 THR A CA 1
ATOM 2364 C C . THR A 1 301 ? -17.797 -29.717 -15.714 1.00 52.81 301 THR A C 1
ATOM 2366 O O . THR A 1 301 ? -16.646 -30.159 -15.776 1.00 52.81 301 THR A O 1
ATOM 2369 N N . PRO A 1 302 ? -18.264 -29.094 -14.618 1.00 40.41 302 PRO A N 1
ATOM 2370 C CA . PRO A 1 302 ? -17.455 -28.903 -13.423 1.00 40.41 302 PRO A CA 1
ATOM 2371 C C . PRO A 1 302 ? -17.040 -30.264 -12.861 1.00 40.41 302 PRO A C 1
ATOM 2373 O O . PRO A 1 302 ? -17.853 -31.009 -12.321 1.00 40.41 302 PRO A O 1
ATOM 2376 N N . THR A 1 303 ? -15.761 -30.601 -12.998 1.00 42.97 303 THR A N 1
ATOM 2377 C CA . THR A 1 303 ? -15.153 -31.696 -12.248 1.00 42.97 303 THR A CA 1
ATOM 2378 C C . THR A 1 303 ? -14.980 -31.239 -10.809 1.00 42.97 303 THR A C 1
ATOM 2380 O O . THR A 1 303 ? -14.315 -30.235 -10.547 1.00 42.97 303 THR A O 1
ATOM 2383 N N . VAL A 1 304 ? -15.588 -31.981 -9.885 1.00 39.06 304 VAL A N 1
ATOM 2384 C CA . VAL A 1 304 ? -15.387 -31.848 -8.441 1.00 39.06 304 VAL A CA 1
ATOM 2385 C C . VAL A 1 304 ? -13.901 -32.079 -8.162 1.00 39.06 304 VAL A C 1
ATOM 2387 O O . VAL A 1 304 ? -13.411 -33.202 -8.254 1.00 39.06 304 VAL A O 1
ATOM 2390 N N . GLY A 1 305 ? -13.159 -31.000 -7.917 1.00 37.31 305 GLY A N 1
ATOM 2391 C CA . GLY A 1 305 ? -11.758 -31.082 -7.516 1.00 37.31 305 GLY A CA 1
ATOM 2392 C C . GLY A 1 305 ? -11.634 -31.651 -6.098 1.00 37.31 305 GLY A C 1
ATOM 2393 O O . GLY A 1 305 ? -12.543 -31.451 -5.288 1.00 37.31 305 GLY A O 1
ATOM 2394 N N . PRO A 1 306 ? -10.535 -32.353 -5.776 1.00 35.34 306 PRO A N 1
ATOM 2395 C CA . PRO A 1 306 ? -10.319 -32.894 -4.444 1.00 35.34 306 PRO A CA 1
ATOM 2396 C C . PRO A 1 306 ? -10.197 -31.762 -3.419 1.00 35.34 306 PRO A C 1
ATOM 2398 O O . PRO A 1 306 ? -9.413 -30.825 -3.576 1.00 35.34 306 PRO A O 1
ATOM 2401 N N . THR A 1 307 ? -10.995 -31.871 -2.363 1.00 34.31 307 THR A N 1
ATOM 2402 C CA . THR A 1 307 ? -10.935 -31.054 -1.153 1.00 34.31 307 THR A CA 1
ATOM 2403 C C . THR A 1 307 ? -9.512 -31.082 -0.580 1.00 34.31 307 THR A C 1
ATOM 2405 O O . THR A 1 307 ? -8.998 -32.174 -0.332 1.00 34.31 307 THR A O 1
ATOM 2408 N N . PRO A 1 308 ? -8.853 -29.936 -0.333 1.00 33.69 308 PRO A N 1
ATOM 2409 C CA . PRO A 1 308 ? -7.587 -29.933 0.383 1.00 33.69 308 PRO A CA 1
ATOM 2410 C C . PRO A 1 308 ? -7.849 -30.289 1.851 1.00 33.69 308 PRO A C 1
ATOM 2412 O O . PRO A 1 308 ? -8.344 -29.477 2.631 1.00 33.69 308 PRO A O 1
ATOM 2415 N N . THR A 1 309 ? -7.535 -31.527 2.224 1.00 32.66 309 THR A N 1
ATOM 2416 C CA . THR A 1 309 ? -7.398 -31.952 3.618 1.00 32.66 309 THR A CA 1
ATOM 2417 C C . THR A 1 309 ? -6.178 -31.264 4.221 1.00 32.66 309 THR A C 1
ATOM 2419 O O . THR A 1 309 ? -5.043 -31.535 3.831 1.00 32.66 309 THR A O 1
ATOM 2422 N N . LEU A 1 310 ? -6.422 -30.357 5.166 1.00 30.19 310 LEU A N 1
ATOM 2423 C CA . LEU A 1 310 ? -5.408 -29.831 6.073 1.00 30.19 310 LEU A CA 1
ATOM 2424 C C . LEU A 1 310 ? -4.910 -30.989 6.948 1.00 30.19 310 LEU A C 1
ATOM 2426 O O . LEU A 1 310 ? -5.650 -31.492 7.791 1.00 30.19 310 LEU A O 1
ATOM 2430 N N . GLY A 1 311 ? -3.676 -31.430 6.708 1.00 26.09 311 GLY A N 1
ATOM 2431 C CA . GLY A 1 311 ? -2.983 -32.386 7.562 1.00 26.09 311 GLY A CA 1
ATOM 2432 C C . GLY A 1 311 ? -2.615 -31.731 8.889 1.00 26.09 311 GLY A C 1
ATOM 2433 O O . GLY A 1 311 ? -1.725 -30.886 8.938 1.00 26.09 311 GLY A O 1
ATOM 2434 N N . PHE A 1 312 ? -3.317 -32.123 9.947 1.00 30.00 312 PHE A N 1
ATOM 2435 C CA . PHE A 1 312 ? -2.789 -32.111 11.303 1.00 30.00 312 PHE A CA 1
ATOM 2436 C C . PHE A 1 312 ? -2.162 -33.486 11.531 1.00 30.00 312 PHE A C 1
ATOM 2438 O O . PHE A 1 312 ? -2.876 -34.487 11.517 1.00 30.00 312 PHE A O 1
ATOM 2445 N N . GLU A 1 313 ? -0.848 -33.538 11.720 1.00 29.03 313 GLU A N 1
ATOM 2446 C CA . GLU A 1 313 ? -0.213 -34.659 12.411 1.00 29.03 313 GLU A CA 1
ATOM 2447 C C . GLU A 1 313 ? 0.160 -34.204 13.823 1.00 29.03 313 GLU A C 1
ATOM 2449 O O . GLU A 1 313 ? 0.471 -33.030 14.046 1.00 29.03 313 GLU A O 1
ATOM 2454 N N . ALA A 1 314 ? -0.028 -35.145 14.746 1.00 34.00 314 ALA A N 1
ATOM 2455 C CA . ALA A 1 314 ? -0.051 -35.009 16.197 1.00 34.00 314 ALA A CA 1
ATOM 2456 C C . ALA A 1 314 ? 1.317 -34.733 16.834 1.00 34.00 314 ALA A C 1
ATOM 2458 O O . ALA A 1 314 ? 2.347 -35.117 16.237 1.00 34.00 314 ALA A O 1
#